Protein AF-A0A356BAE6-F1 (afdb_monomer)

Secondary structure (DSSP, 8-state):
-------------TTGGGGG-S--------------HHHHHHHHHHHHHHHHHHHTS------------------S-----GGGSPPHHHHHHHHHHHTT-GGGTTS------GGGGHHHH-SS----TTTTTTTHHHHHHHHHHHHHTT-HHHHHHHHHHHHHTT--HHHHHHHHHTT-

Structure (mmCIF, N/CA/C/O backbone):
data_AF-A0A356BAE6-F1
#
_entry.id   AF-A0A356BAE6-F1
#
loop_
_atom_site.group_PDB
_atom_site.id
_atom_site.type_symbol
_atom_site.label_atom_id
_atom_site.label_alt_id
_atom_site.label_comp_id
_atom_site.label_asym_id
_atom_site.label_entity_id
_atom_site.label_seq_id
_atom_site.pdbx_PDB_ins_code
_atom_site.Cartn_x
_atom_site.Cartn_y
_atom_site.Cartn_z
_atom_site.occupancy
_atom_site.B_iso_or_equiv
_atom_site.auth_seq_id
_atom_site.auth_comp_id
_atom_site.auth_asym_id
_atom_site.auth_atom_id
_atom_site.pdbx_PDB_model_num
ATOM 1 N N . ALA A 1 1 ? -22.818 45.120 5.167 1.00 42.88 1 ALA A N 1
ATOM 2 C CA . ALA A 1 1 ? -23.044 44.165 6.261 1.00 42.88 1 ALA A CA 1
ATOM 3 C C . ALA A 1 1 ? -24.431 43.571 6.091 1.00 42.88 1 ALA A C 1
ATOM 5 O O . ALA A 1 1 ? -25.385 44.341 6.133 1.00 42.88 1 ALA A O 1
ATOM 6 N N . PRO A 1 2 ? -24.540 42.264 5.831 1.00 41.44 2 PRO A N 1
ATOM 7 C CA . PRO A 1 2 ? -25.728 41.488 6.139 1.00 41.44 2 PRO A CA 1
ATOM 8 C C . PRO A 1 2 ? -25.475 40.590 7.363 1.00 41.44 2 PRO A C 1
ATOM 10 O O . PRO A 1 2 ? -24.366 40.099 7.571 1.00 41.44 2 PRO A O 1
ATOM 13 N N . GLU A 1 3 ? -26.505 40.452 8.191 1.00 45.53 3 GLU A N 1
ATOM 14 C CA . GLU A 1 3 ? -26.560 39.617 9.392 1.00 45.53 3 GLU A CA 1
ATOM 15 C C . GLU A 1 3 ? -26.547 38.128 9.014 1.00 45.53 3 GLU A C 1
ATOM 17 O O . GLU A 1 3 ? -27.322 37.704 8.158 1.00 45.53 3 GLU A O 1
ATOM 22 N N . LEU A 1 4 ? -25.683 37.335 9.658 1.00 44.41 4 LEU A N 1
ATOM 23 C CA . LEU A 1 4 ? -25.781 35.876 9.635 1.00 44.41 4 LEU A CA 1
ATOM 24 C C . LEU A 1 4 ? -26.649 35.435 10.811 1.00 44.41 4 LEU A C 1
ATOM 26 O O . LEU A 1 4 ? -26.280 35.569 11.978 1.00 44.41 4 LEU A O 1
ATOM 30 N N . LEU A 1 5 ? -27.833 34.967 10.443 1.00 39.09 5 LEU A N 1
ATOM 31 C CA . LEU A 1 5 ? -28.868 34.404 11.289 1.00 39.09 5 LEU A CA 1
ATOM 32 C C . LEU A 1 5 ? -28.375 33.048 11.820 1.00 39.09 5 LEU A C 1
ATOM 34 O O . LEU A 1 5 ? -28.126 32.133 11.038 1.00 39.09 5 LEU A O 1
ATOM 38 N N . LEU A 1 6 ? -28.213 32.942 13.143 1.00 46.25 6 LEU A N 1
ATOM 39 C CA . LEU A 1 6 ? -28.157 31.66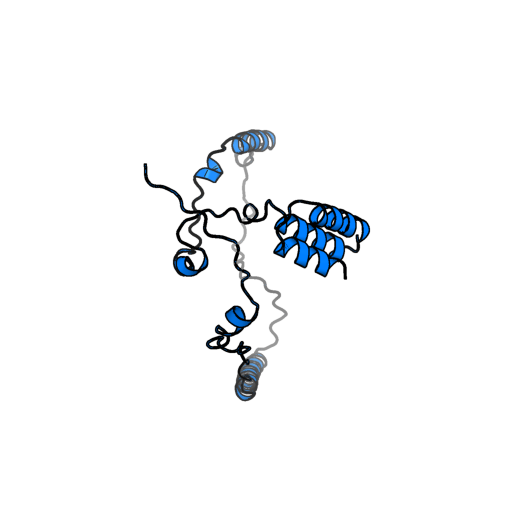1 13.849 1.00 46.25 6 LEU A CA 1
ATOM 40 C C . LEU A 1 6 ? -29.433 30.881 13.501 1.00 46.25 6 LEU A C 1
ATOM 42 O O . LEU A 1 6 ? -30.525 31.358 13.807 1.00 46.25 6 LEU A O 1
ATOM 46 N N . MET A 1 7 ? -29.300 29.706 12.889 1.00 44.16 7 MET A N 1
ATOM 47 C CA . MET A 1 7 ? -30.359 28.700 12.901 1.00 44.16 7 MET A CA 1
ATOM 48 C C . MET A 1 7 ? -29.878 27.529 13.746 1.00 44.16 7 MET A C 1
ATOM 50 O O . MET A 1 7 ? -28.776 27.011 13.560 1.00 44.16 7 MET A O 1
ATOM 54 N N . ASP A 1 8 ? -30.706 27.251 14.743 1.00 40.19 8 ASP A N 1
ATOM 55 C CA . ASP A 1 8 ? -30.534 26.295 15.815 1.00 40.19 8 ASP A CA 1
ATOM 56 C C . ASP A 1 8 ? -30.396 24.853 15.312 1.00 40.19 8 ASP A C 1
ATOM 58 O O . ASP A 1 8 ? -30.836 24.486 14.223 1.00 40.19 8 ASP A O 1
ATOM 62 N N . GLN A 1 9 ? -29.757 24.051 16.161 1.00 49.66 9 GLN A N 1
ATOM 63 C CA . GLN A 1 9 ? -29.730 22.599 16.092 1.00 49.66 9 GLN A CA 1
ATOM 64 C C . GLN A 1 9 ? -31.164 22.072 16.206 1.00 49.66 9 GLN A C 1
ATOM 66 O O . GLN A 1 9 ? -31.733 22.118 17.293 1.00 49.66 9 GLN A O 1
ATOM 71 N N . ASP A 1 10 ? -31.715 21.553 15.113 1.00 42.41 10 ASP A N 1
ATOM 72 C CA . ASP A 1 10 ? -32.830 20.611 15.171 1.00 42.41 10 ASP A CA 1
ATOM 73 C C . ASP A 1 10 ? -32.331 19.241 14.702 1.00 42.41 10 ASP A C 1
ATOM 75 O O . ASP A 1 10 ? -31.690 19.101 13.657 1.00 42.41 10 ASP A O 1
ATOM 79 N N . GLU A 1 11 ? -32.579 18.250 15.555 1.00 47.56 11 GLU A N 1
ATOM 80 C CA . GLU A 1 11 ? -32.270 16.836 15.384 1.00 47.56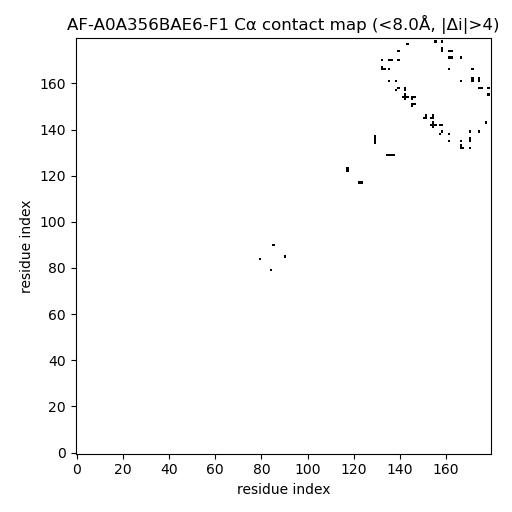 11 GLU A CA 1
ATOM 81 C C . GLU A 1 11 ? -32.789 16.312 14.039 1.00 47.56 11 GLU A C 1
ATOM 83 O O . GLU A 1 11 ? -33.993 16.298 13.774 1.00 47.56 11 GLU A O 1
ATOM 88 N N . LEU A 1 12 ? -31.879 15.803 13.208 1.00 42.91 12 LEU A N 1
ATOM 89 C CA . LEU A 1 12 ? -32.241 14.922 12.103 1.00 42.91 12 LEU A CA 1
ATOM 90 C C . LEU A 1 12 ? -32.730 13.602 12.711 1.00 42.91 12 LEU A C 1
ATOM 92 O O . LEU A 1 12 ? -31.937 12.752 13.109 1.00 42.91 12 LEU A O 1
ATOM 96 N N . THR A 1 13 ? -34.045 13.466 12.862 1.00 52.00 13 THR A N 1
ATOM 97 C CA . THR A 1 13 ? -34.666 12.225 13.343 1.00 52.00 13 THR A CA 1
ATOM 98 C C . THR A 1 13 ? -34.541 11.115 12.295 1.00 52.00 13 THR A C 1
ATOM 100 O O . THR A 1 13 ? -34.637 11.369 11.095 1.00 52.00 13 THR A O 1
ATOM 103 N N . GLU A 1 14 ? -34.345 9.874 12.752 1.00 50.44 14 GLU A N 1
ATOM 104 C CA . GLU A 1 14 ? -34.086 8.690 11.911 1.00 50.44 14 GLU A CA 1
ATOM 105 C C . GLU A 1 14 ? -35.191 8.373 10.884 1.00 50.44 14 GLU A C 1
ATOM 107 O O . GLU A 1 14 ? -34.984 7.560 9.988 1.00 50.44 14 GLU A O 1
ATOM 112 N N . GLU A 1 15 ? -36.351 9.029 10.958 1.00 50.75 15 GLU A N 1
ATOM 113 C CA . GLU A 1 15 ? -37.438 8.842 9.994 1.00 50.75 15 GLU A CA 1
ATOM 114 C C . GLU A 1 15 ? -37.204 9.559 8.652 1.00 50.75 15 GLU A C 1
ATOM 116 O O . GLU A 1 15 ? -37.773 9.135 7.645 1.00 50.75 15 GLU A O 1
ATOM 121 N N . ASP A 1 16 ? -36.335 10.578 8.585 1.00 45.12 16 ASP A N 1
ATOM 122 C CA . ASP A 1 16 ? -36.039 11.274 7.317 1.00 45.12 16 ASP A CA 1
ATOM 123 C C . ASP A 1 16 ? -35.039 10.488 6.438 1.00 45.12 16 ASP A C 1
ATOM 125 O O . ASP A 1 16 ? -35.040 10.601 5.211 1.00 45.12 16 ASP A O 1
ATOM 129 N N . LEU A 1 17 ? -34.254 9.587 7.049 1.00 47.84 17 LEU A N 1
ATOM 130 C CA . LEU A 1 17 ? -33.348 8.661 6.350 1.00 47.84 17 LEU A CA 1
ATOM 131 C C . LEU A 1 17 ? -34.077 7.487 5.673 1.00 47.84 17 LEU A C 1
ATOM 133 O O . LEU A 1 17 ? -33.510 6.835 4.797 1.00 47.84 17 LEU A O 1
ATOM 137 N N . LEU A 1 18 ? -35.340 7.224 6.028 1.00 46.41 18 LEU A N 1
ATOM 138 C CA . LEU A 1 18 ? -36.121 6.119 5.460 1.00 46.41 18 LEU A CA 1
ATOM 139 C C . LEU A 1 18 ? -36.852 6.463 4.152 1.00 46.41 18 LEU A C 1
ATOM 141 O O . LEU A 1 18 ? -37.448 5.574 3.542 1.00 46.41 18 LEU A O 1
ATOM 145 N N . SER A 1 19 ? -36.792 7.710 3.674 1.00 43.75 19 SER A N 1
ATOM 146 C CA . SER A 1 19 ? -37.457 8.106 2.421 1.00 43.75 19 SER A CA 1
ATOM 147 C C . SER A 1 19 ? -36.607 7.916 1.152 1.00 43.75 19 SER A C 1
ATOM 149 O O . SER A 1 19 ? -37.126 8.064 0.047 1.00 43.75 19 SER A O 1
ATOM 151 N N . VAL A 1 20 ? -35.339 7.502 1.288 1.00 43.12 20 VAL A N 1
ATOM 152 C CA . VAL A 1 20 ? -34.436 7.171 0.164 1.00 43.12 20 VAL A CA 1
ATOM 153 C C . VAL A 1 20 ? -34.390 5.663 -0.154 1.00 43.12 20 VAL A C 1
ATOM 155 O O . VAL A 1 20 ? -33.636 5.213 -1.009 1.00 43.12 20 VAL A O 1
ATOM 158 N N . ALA A 1 21 ? -35.247 4.849 0.469 1.00 45.16 21 ALA A N 1
ATOM 159 C CA . ALA A 1 21 ? -35.358 3.410 0.199 1.00 45.16 21 ALA A CA 1
ATOM 160 C C . ALA A 1 21 ? -36.205 3.104 -1.054 1.00 45.16 21 ALA A C 1
ATOM 162 O O . ALA A 1 21 ? -37.179 2.351 -0.999 1.00 45.16 21 ALA A O 1
ATOM 163 N N . GLY A 1 22 ? -35.868 3.726 -2.183 1.00 45.78 22 GLY A N 1
ATOM 164 C CA . GLY A 1 22 ? -36.694 3.655 -3.382 1.00 45.78 22 GLY A CA 1
ATOM 165 C C . GLY A 1 22 ? -35.977 3.868 -4.705 1.00 45.78 22 GLY A C 1
ATOM 166 O O . GLY A 1 22 ? -36.643 4.371 -5.595 1.00 45.78 22 GLY A O 1
ATOM 167 N N . ASP A 1 23 ? -34.687 3.529 -4.835 1.00 43.19 23 ASP A N 1
ATOM 168 C CA . ASP A 1 23 ? -34.073 3.170 -6.133 1.00 43.19 23 ASP A CA 1
ATOM 169 C C . ASP A 1 23 ? -32.644 2.601 -5.973 1.00 43.19 23 ASP A C 1
ATOM 171 O O . ASP A 1 23 ? -31.677 3.125 -6.521 1.00 43.19 23 ASP A O 1
ATOM 175 N N . THR A 1 24 ? -32.462 1.547 -5.172 1.00 41.19 24 THR A N 1
ATOM 176 C CA . THR A 1 24 ? -31.225 0.755 -5.249 1.00 41.19 24 THR A CA 1
ATOM 177 C C . THR A 1 24 ? -31.432 -0.341 -6.296 1.00 41.19 24 THR A C 1
ATOM 179 O O . THR A 1 24 ? -32.279 -1.217 -6.088 1.00 41.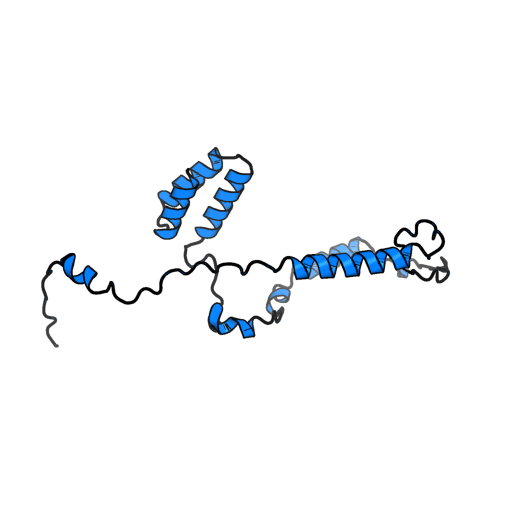19 24 THR A O 1
ATOM 182 N N . PRO A 1 25 ? -30.717 -0.327 -7.439 1.00 44.47 25 PRO A N 1
ATOM 183 C CA . PRO A 1 25 ? -30.730 -1.475 -8.323 1.00 44.47 25 PRO A CA 1
ATOM 184 C C . PRO A 1 25 ? -30.099 -2.626 -7.544 1.00 44.47 25 PRO A C 1
ATOM 186 O O . PRO A 1 25 ? -28.999 -2.503 -7.011 1.00 44.47 25 PRO A O 1
ATOM 189 N N . ALA A 1 26 ? -30.861 -3.708 -7.413 1.00 45.00 26 ALA A N 1
ATOM 190 C CA . ALA A 1 26 ? -30.419 -4.938 -6.788 1.00 45.00 26 ALA A CA 1
ATOM 191 C C . ALA A 1 26 ? -29.051 -5.338 -7.354 1.00 45.00 26 ALA A C 1
ATOM 193 O O . ALA A 1 26 ? -28.890 -5.413 -8.576 1.00 45.00 26 ALA A O 1
ATOM 194 N N . GLU A 1 27 ? -28.093 -5.596 -6.464 1.00 50.41 27 GLU A N 1
ATOM 195 C CA . GLU A 1 27 ? -26.852 -6.284 -6.799 1.00 50.41 27 GLU A CA 1
ATOM 196 C C . GLU A 1 27 ? -27.228 -7.612 -7.449 1.00 50.41 27 GLU A C 1
ATOM 198 O O . GLU A 1 27 ? -27.653 -8.570 -6.806 1.00 50.41 27 GLU A O 1
ATOM 203 N N . THR A 1 28 ? -27.181 -7.608 -8.773 1.00 48.22 28 THR A N 1
ATOM 204 C CA . THR A 1 28 ? -27.350 -8.798 -9.581 1.00 48.22 28 THR A CA 1
ATOM 205 C C . THR A 1 28 ? -25.931 -9.305 -9.747 1.00 48.22 28 THR A C 1
ATOM 207 O O . THR A 1 28 ? -25.161 -8.714 -10.505 1.00 48.22 28 THR A O 1
ATOM 210 N N . GLU A 1 29 ? -25.544 -10.325 -8.977 1.00 52.72 29 GLU A N 1
ATOM 211 C CA . GLU A 1 29 ? -24.329 -11.077 -9.286 1.00 52.72 29 GLU A CA 1
ATOM 212 C C . GLU A 1 29 ? -24.391 -11.445 -10.778 1.00 52.72 29 GLU A C 1
ATOM 214 O O . GLU A 1 29 ? -25.450 -11.891 -11.237 1.00 52.72 29 GLU A O 1
ATOM 219 N N . PRO A 1 30 ? -23.333 -11.220 -11.574 1.00 56.56 30 PRO A N 1
ATOM 220 C CA . PRO A 1 30 ? -23.323 -11.715 -12.937 1.00 56.56 30 PRO A CA 1
ATOM 221 C C . PRO A 1 30 ? -23.354 -13.246 -12.865 1.00 56.56 30 PRO A C 1
ATOM 223 O O . PRO A 1 30 ? -22.330 -13.885 -12.624 1.00 56.56 30 PRO A O 1
ATOM 226 N N . GLU A 1 31 ? -24.540 -13.838 -13.033 1.00 58.28 31 GLU A N 1
ATOM 227 C CA . GLU A 1 31 ? -24.676 -15.266 -13.290 1.00 58.28 31 GLU A CA 1
ATOM 228 C C . GLU A 1 31 ? -23.858 -15.560 -14.549 1.00 58.28 31 GLU A C 1
ATOM 230 O O . GLU A 1 31 ? -24.171 -15.093 -15.645 1.00 58.28 31 GLU A O 1
ATOM 235 N N . LEU A 1 32 ? -22.750 -16.280 -14.378 1.00 63.47 32 LEU A N 1
ATOM 236 C CA . LEU A 1 32 ? -21.985 -16.793 -15.501 1.00 63.47 32 LEU A CA 1
ATOM 237 C C . LEU A 1 32 ? -22.894 -17.762 -16.254 1.00 63.47 32 LEU A C 1
ATOM 239 O O . LEU A 1 32 ? -23.313 -18.777 -15.692 1.00 63.47 32 LEU A O 1
ATOM 243 N N . ASP A 1 33 ? -23.194 -17.445 -17.514 1.00 72.50 33 ASP A N 1
ATOM 244 C CA . ASP A 1 33 ? -23.937 -18.350 -18.381 1.00 72.50 33 ASP A CA 1
ATOM 245 C C . ASP A 1 33 ? -23.244 -19.724 -18.367 1.00 72.50 33 ASP A C 1
ATOM 247 O O . ASP A 1 33 ? -22.034 -19.800 -18.622 1.00 72.50 33 ASP A O 1
ATOM 251 N N . PRO A 1 34 ? -23.963 -20.823 -18.066 1.00 66.19 34 PRO A N 1
ATOM 252 C CA . PRO A 1 34 ? -23.376 -22.148 -18.144 1.00 66.19 34 PRO A CA 1
ATOM 253 C C . PRO A 1 34 ? -22.918 -22.373 -19.585 1.00 66.19 34 PRO A C 1
ATOM 255 O O . PRO A 1 34 ? -23.732 -22.392 -20.512 1.00 66.19 34 PRO A O 1
ATOM 258 N N . ILE A 1 35 ? 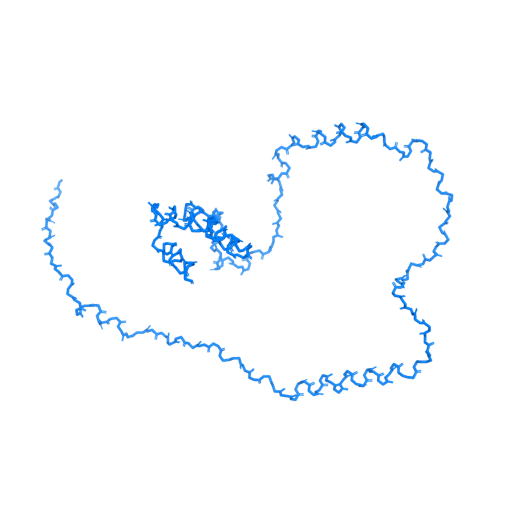-21.603 -22.518 -19.774 1.00 67.12 35 ILE A N 1
ATOM 259 C CA . ILE A 1 35 ? -21.020 -22.852 -21.073 1.00 67.12 35 ILE A CA 1
ATOM 260 C C . ILE A 1 35 ? -21.704 -24.144 -21.534 1.00 67.12 35 ILE A C 1
ATOM 262 O O . ILE A 1 35 ? -21.674 -25.132 -20.798 1.00 67.12 35 ILE A O 1
ATOM 266 N N . PRO A 1 36 ? -22.366 -24.164 -22.703 1.00 69.50 36 PRO A N 1
ATOM 267 C CA . PRO A 1 36 ? -23.069 -25.357 -23.137 1.00 69.50 36 PRO A CA 1
ATOM 268 C C . PRO A 1 36 ? -22.041 -26.466 -23.378 1.00 69.50 36 PRO A C 1
ATOM 270 O O . PRO A 1 36 ? -21.119 -26.277 -24.174 1.00 69.50 36 PRO A O 1
ATOM 273 N N . ASP A 1 37 ? -22.224 -27.625 -22.734 1.00 63.59 37 ASP A N 1
ATOM 274 C CA . ASP A 1 37 ? -21.337 -28.804 -22.818 1.00 63.59 37 ASP A CA 1
ATOM 275 C C . ASP A 1 37 ? -20.968 -29.176 -24.273 1.00 63.59 37 ASP A C 1
ATOM 277 O O . ASP A 1 37 ? -19.888 -29.685 -24.564 1.00 63.59 37 ASP A O 1
ATOM 281 N N . THR A 1 38 ? -21.828 -28.811 -25.228 1.00 63.72 38 THR A N 1
ATOM 282 C CA . THR A 1 38 ? -21.629 -28.985 -26.672 1.00 63.72 38 THR A CA 1
ATOM 283 C C . THR A 1 38 ? -20.418 -28.246 -27.249 1.00 63.72 38 THR A C 1
ATOM 285 O O . THR A 1 38 ? -19.878 -28.675 -28.266 1.00 63.72 38 THR A O 1
ATOM 288 N N . GLN A 1 39 ? -20.007 -27.117 -26.659 1.00 72.81 39 GLN A N 1
ATOM 289 C CA . GLN A 1 39 ? -1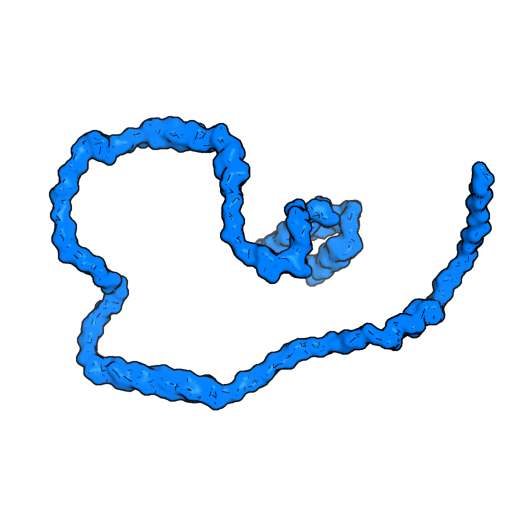8.820 -26.382 -27.112 1.00 72.81 39 GLN A CA 1
ATOM 290 C C . GLN A 1 39 ? -17.542 -27.117 -26.710 1.00 72.81 39 GLN A C 1
ATOM 292 O O . GLN A 1 39 ? -16.601 -27.165 -27.495 1.00 72.81 39 GLN A O 1
ATOM 297 N N . PHE A 1 40 ? -17.530 -27.748 -25.535 1.00 79.62 40 PHE A N 1
ATOM 298 C CA . PHE A 1 40 ? -16.390 -28.533 -25.075 1.00 79.62 40 PHE A CA 1
ATOM 299 C C . PHE A 1 40 ? -16.239 -29.831 -25.876 1.00 79.62 40 PHE A C 1
ATOM 301 O O . PHE A 1 40 ? -15.149 -30.122 -26.361 1.00 79.62 40 PHE A O 1
ATOM 308 N N . ASP A 1 41 ? -17.337 -30.552 -26.119 1.00 81.50 41 ASP A N 1
ATOM 309 C CA . ASP A 1 41 ? -17.318 -31.777 -26.930 1.00 81.50 41 ASP A CA 1
ATOM 310 C C . ASP A 1 41 ? -16.902 -31.511 -28.384 1.00 81.50 41 ASP A C 1
ATOM 312 O O . ASP A 1 41 ? -16.183 -32.313 -28.985 1.00 81.50 41 ASP A O 1
ATOM 316 N N . SER A 1 42 ? -17.306 -30.371 -28.956 1.00 84.12 42 SER A N 1
ATOM 317 C CA . SER A 1 42 ? -16.872 -29.965 -30.297 1.00 84.12 42 SER A CA 1
ATOM 318 C C . SER A 1 42 ? -15.369 -29.686 -30.343 1.00 84.12 42 SER A C 1
ATOM 320 O O . SER A 1 42 ? -14.706 -30.138 -31.273 1.00 84.12 42 SER A O 1
ATOM 322 N N . LEU A 1 43 ? -14.829 -28.986 -29.337 1.00 84.69 43 LEU A N 1
ATOM 323 C CA . LEU A 1 43 ? -13.391 -28.728 -29.228 1.00 84.69 43 LEU A CA 1
ATOM 324 C C . LEU A 1 43 ? -12.605 -30.025 -29.007 1.00 84.69 43 LEU A C 1
ATOM 326 O O . LEU A 1 43 ? -11.542 -30.200 -29.592 1.00 84.69 43 LEU A O 1
ATOM 330 N N . MET A 1 44 ? -13.143 -30.956 -28.216 1.00 83.94 44 MET A N 1
ATOM 331 C CA . MET A 1 44 ? -12.517 -32.255 -27.978 1.00 83.94 44 MET A CA 1
ATOM 332 C C . MET A 1 44 ? -12.522 -33.126 -29.238 1.00 83.94 44 MET A C 1
ATOM 334 O O . MET A 1 44 ? -11.512 -33.740 -29.559 1.00 83.94 44 MET A O 1
ATOM 338 N N . THR A 1 45 ? -13.620 -33.120 -29.998 1.00 87.00 45 THR A N 1
ATOM 339 C CA . THR A 1 45 ? -13.722 -33.837 -31.280 1.00 87.00 45 THR A CA 1
ATOM 340 C C . THR A 1 45 ? -12.761 -33.258 -32.325 1.00 87.00 45 THR A C 1
ATOM 342 O O . THR A 1 45 ? -12.144 -34.004 -33.083 1.00 87.00 45 THR A O 1
ATOM 345 N N . GLU A 1 46 ? -12.602 -31.932 -32.371 1.00 85.50 46 GLU A N 1
ATOM 346 C CA . GLU A 1 46 ? -11.643 -31.263 -33.259 1.00 85.50 46 GLU A CA 1
ATOM 347 C C . GLU A 1 46 ? -10.188 -31.562 -32.863 1.00 85.50 46 GLU A C 1
ATOM 349 O O . GLU A 1 46 ? -9.348 -31.819 -33.728 1.00 85.50 46 GLU A O 1
ATOM 354 N N . LEU A 1 47 ? -9.902 -31.620 -31.559 1.00 85.56 47 LEU A N 1
ATOM 355 C CA . LEU A 1 47 ? -8.593 -31.994 -31.025 1.00 85.56 47 LEU A CA 1
ATOM 356 C C . LEU A 1 47 ? -8.254 -33.470 -31.300 1.00 85.56 47 LEU A C 1
ATOM 358 O O . LEU A 1 47 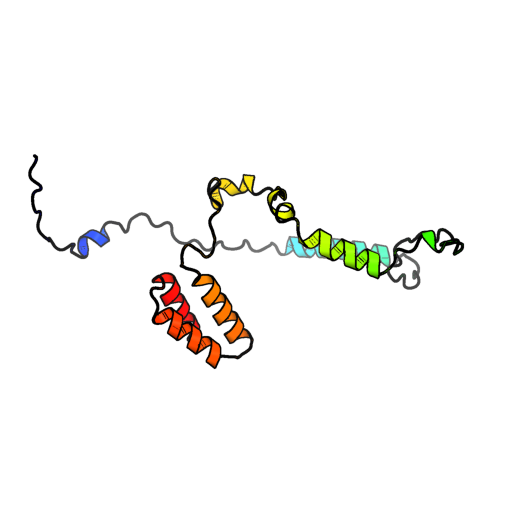? -7.126 -33.782 -31.673 1.00 85.56 47 LEU A O 1
ATOM 362 N N . GLU A 1 48 ? -9.228 -34.372 -31.169 1.00 83.25 48 GLU A N 1
ATOM 363 C CA . GLU A 1 48 ? -9.074 -35.803 -31.456 1.00 83.25 48 GLU A CA 1
ATOM 364 C C . GLU A 1 48 ? -8.864 -36.048 -32.961 1.00 83.25 48 GLU A C 1
ATOM 366 O O . GLU A 1 48 ? -7.975 -36.803 -33.349 1.00 83.25 48 GLU A O 1
ATOM 371 N N . ALA A 1 49 ? -9.568 -35.307 -33.825 1.00 82.00 49 ALA A N 1
ATOM 372 C CA . ALA A 1 49 ? -9.320 -35.325 -35.265 1.00 82.00 49 ALA A CA 1
ATOM 373 C C . ALA A 1 49 ? -7.915 -34.804 -35.628 1.00 82.00 49 ALA A C 1
ATOM 375 O O . ALA A 1 49 ? -7.292 -35.313 -36.559 1.00 82.00 49 ALA A O 1
ATOM 376 N N . MET A 1 50 ? -7.384 -33.807 -34.911 1.00 78.06 50 MET A N 1
ATOM 377 C CA . MET A 1 50 ? -6.006 -33.338 -35.105 1.00 78.06 50 MET A CA 1
ATOM 378 C C . MET A 1 50 ? -4.972 -34.367 -34.623 1.00 78.06 50 MET A C 1
ATOM 380 O O . MET A 1 50 ? -3.930 -34.515 -35.260 1.00 78.06 50 MET A O 1
ATOM 384 N N . ALA A 1 51 ? -5.267 -35.097 -33.543 1.00 78.25 51 ALA A N 1
ATOM 385 C CA . ALA A 1 51 ? -4.416 -36.167 -33.028 1.00 78.25 51 ALA A CA 1
ATOM 386 C C . ALA A 1 51 ? -4.329 -37.363 -33.995 1.00 78.25 51 ALA A C 1
ATOM 388 O O . ALA A 1 51 ? -3.233 -37.868 -34.224 1.00 78.25 51 ALA A O 1
ATOM 389 N N . ASP A 1 52 ? -5.436 -37.749 -34.638 1.00 69.88 52 ASP A N 1
ATOM 390 C CA . ASP A 1 52 ? -5.452 -38.806 -35.666 1.00 69.88 52 ASP A CA 1
ATOM 391 C C . ASP A 1 52 ? -4.597 -38.442 -36.898 1.00 69.88 52 ASP A C 1
ATOM 393 O O . ASP A 1 52 ? -3.955 -39.304 -37.494 1.00 69.88 52 ASP A O 1
ATOM 397 N N . ASN A 1 53 ? -4.511 -37.153 -37.258 1.00 64.31 53 ASN A N 1
ATOM 398 C CA . ASN A 1 53 ? -3.615 -36.683 -38.328 1.00 64.31 53 ASN A CA 1
ATOM 399 C C . ASN A 1 53 ? -2.122 -36.735 -37.944 1.00 64.31 53 ASN A C 1
ATOM 401 O O . ASN A 1 53 ? -1.266 -36.526 -38.806 1.00 64.31 53 ASN A O 1
ATOM 405 N N . LEU A 1 54 ? -1.799 -36.981 -36.670 1.00 60.16 54 LEU A N 1
ATOM 406 C CA . LEU A 1 54 ? -0.431 -37.115 -36.172 1.00 60.16 54 LEU A CA 1
ATOM 407 C C . LEU A 1 54 ? 0.047 -38.579 -36.166 1.00 60.16 54 LEU A C 1
ATOM 409 O O . LEU A 1 54 ? 1.251 -38.806 -36.205 1.00 60.16 54 LEU A O 1
ATOM 413 N N . ASP A 1 55 ? -0.871 -39.553 -36.167 1.00 57.56 55 ASP A N 1
ATOM 414 C CA . ASP A 1 55 ? -0.559 -40.994 -36.097 1.00 57.56 55 ASP A CA 1
ATOM 415 C C . ASP A 1 55 ? -0.226 -41.612 -37.479 1.00 57.56 55 ASP A C 1
ATOM 417 O O . ASP A 1 55 ? 0.393 -42.672 -37.560 1.00 57.56 55 ASP A O 1
ATOM 421 N N . ASP A 1 56 ? -0.564 -40.918 -38.578 1.00 56.38 56 ASP A N 1
ATOM 422 C CA . ASP A 1 56 ? -0.102 -41.222 -39.951 1.00 56.38 56 ASP A CA 1
ATOM 423 C C . ASP A 1 56 ? 1.265 -40.574 -40.279 1.00 56.38 56 ASP A C 1
ATOM 425 O O . ASP A 1 56 ? 1.810 -40.746 -41.377 1.00 56.38 56 ASP A O 1
ATOM 429 N N . ALA A 1 57 ? 1.853 -39.831 -39.334 1.00 54.12 57 ALA A N 1
ATOM 430 C CA . ALA A 1 57 ? 3.251 -39.440 -39.407 1.00 54.12 57 ALA A CA 1
ATOM 431 C C . ALA A 1 57 ? 4.106 -40.569 -38.810 1.00 54.12 57 ALA A C 1
ATOM 433 O O . ALA A 1 57 ? 4.064 -40.835 -37.611 1.00 54.12 57 ALA A O 1
ATOM 434 N N . GLU A 1 58 ? 4.902 -41.227 -39.663 1.00 54.34 58 GLU A N 1
ATOM 435 C CA . GLU A 1 58 ? 6.050 -42.062 -39.267 1.00 54.34 58 GLU A CA 1
ATOM 436 C C . GLU A 1 58 ? 6.759 -41.461 -38.040 1.00 54.34 58 GLU A C 1
ATOM 438 O O . GLU A 1 58 ? 6.850 -40.231 -37.971 1.00 54.34 58 GLU A O 1
ATOM 443 N N . PRO A 1 59 ? 7.297 -42.269 -37.101 1.00 43.81 59 PRO A N 1
ATOM 444 C CA . PRO A 1 59 ? 7.840 -41.759 -35.852 1.00 43.81 59 PRO A CA 1
ATOM 445 C C . PRO A 1 59 ? 9.010 -40.830 -36.168 1.00 43.81 59 PRO A C 1
ATOM 447 O O . PRO A 1 59 ? 10.141 -41.267 -36.388 1.00 43.81 59 PRO A O 1
ATOM 450 N N . ALA A 1 60 ? 8.722 -39.533 -36.215 1.00 48.50 60 ALA A N 1
ATOM 451 C CA . ALA A 1 60 ? 9.721 -38.499 -36.233 1.00 48.50 60 ALA A CA 1
ATOM 452 C C . ALA A 1 60 ? 10.454 -38.650 -34.907 1.00 48.50 60 ALA A C 1
ATOM 454 O O . ALA A 1 60 ? 9.881 -38.445 -33.834 1.00 48.50 60 ALA A O 1
ATOM 455 N N . GLU A 1 61 ? 11.702 -39.110 -34.990 1.00 43.38 61 GLU A N 1
ATOM 456 C CA . GLU A 1 61 ? 12.615 -39.115 -33.863 1.00 43.38 61 GLU A CA 1
ATOM 457 C C . GLU A 1 61 ? 12.488 -37.786 -33.137 1.00 43.38 61 GLU A C 1
ATOM 459 O O . GLU A 1 61 ? 12.633 -36.739 -33.760 1.00 43.38 61 GLU A O 1
ATOM 464 N N . ASN A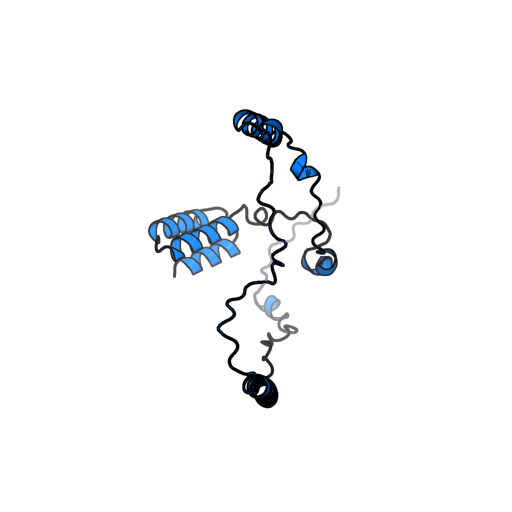 1 62 ? 12.163 -37.883 -31.848 1.00 45.50 62 ASN A N 1
ATOM 465 C CA . ASN A 1 62 ? 12.098 -36.836 -30.841 1.00 45.50 62 ASN A CA 1
ATOM 466 C C . ASN A 1 62 ? 12.828 -35.547 -31.255 1.00 45.50 62 ASN A C 1
ATOM 468 O O . ASN A 1 62 ? 13.977 -35.307 -30.873 1.00 45.50 62 ASN A O 1
ATOM 472 N N . GLN A 1 63 ? 12.139 -34.707 -32.030 1.00 42.75 63 GLN A N 1
ATOM 473 C CA . GLN A 1 63 ? 12.542 -33.335 -32.252 1.00 42.75 63 GLN A CA 1
ATOM 474 C C . GLN A 1 63 ? 12.114 -32.587 -30.999 1.00 42.75 63 GLN A C 1
ATOM 476 O O . GLN A 1 63 ? 11.096 -31.900 -30.953 1.00 42.75 63 GLN A O 1
ATOM 481 N N . SER A 1 64 ? 12.945 -32.736 -29.960 1.00 43.78 64 SER A N 1
ATOM 482 C CA . SER A 1 64 ? 13.346 -31.609 -29.120 1.00 43.78 64 SER A CA 1
ATOM 483 C C . SER A 1 64 ? 13.263 -30.366 -29.990 1.00 43.78 64 SER A C 1
ATOM 485 O O . SER A 1 64 ? 13.800 -30.399 -31.095 1.00 43.78 64 SER A O 1
ATOM 487 N N . SER A 1 65 ? 12.551 -29.342 -29.534 1.00 41.31 65 SER A N 1
ATOM 488 C CA . SER A 1 65 ? 12.407 -28.054 -30.201 1.00 41.31 65 SER A CA 1
ATOM 489 C C . SER A 1 65 ? 13.778 -27.426 -30.466 1.00 41.31 65 SER A C 1
ATOM 491 O O . SER A 1 65 ? 14.220 -26.525 -29.758 1.00 41.31 65 SER A O 1
ATOM 493 N N . ASP A 1 66 ? 14.456 -27.935 -31.481 1.00 39.44 66 ASP A N 1
ATOM 494 C CA . ASP A 1 66 ? 15.478 -27.266 -32.231 1.00 39.44 66 ASP A CA 1
ATOM 495 C C . ASP A 1 66 ? 14.651 -26.386 -33.150 1.00 39.44 66 ASP A C 1
ATOM 497 O O . ASP A 1 66 ? 14.128 -26.801 -34.189 1.00 39.44 66 ASP A O 1
ATOM 501 N N . ALA A 1 67 ? 14.422 -25.158 -32.678 1.00 42.34 67 ALA A N 1
ATOM 502 C CA . ALA A 1 67 ? 14.184 -24.061 -33.588 1.00 42.34 67 ALA A CA 1
ATOM 503 C C . ALA A 1 67 ? 15.109 -24.280 -34.782 1.00 42.34 67 ALA A C 1
ATOM 505 O O . ALA A 1 67 ? 16.259 -24.665 -34.591 1.00 42.34 67 ALA A O 1
ATOM 506 N N . VAL A 1 68 ? 14.601 -24.070 -35.992 1.00 42.41 68 VAL A N 1
ATOM 507 C CA . VAL A 1 68 ? 15.400 -24.094 -37.213 1.00 42.41 68 VAL A CA 1
ATOM 508 C C . VAL A 1 68 ? 16.415 -22.950 -37.116 1.00 42.41 68 VAL A C 1
ATOM 510 O O . VAL A 1 68 ? 16.281 -21.907 -37.748 1.00 42.41 68 VAL A O 1
ATOM 513 N N . ILE A 1 69 ? 17.437 -23.129 -36.283 1.00 48.28 69 ILE A N 1
ATOM 514 C CA . ILE A 1 69 ? 18.744 -22.566 -36.463 1.00 48.28 69 ILE A CA 1
ATOM 515 C C . ILE A 1 69 ? 19.171 -23.294 -37.715 1.00 48.28 69 ILE A C 1
ATOM 517 O O . ILE A 1 69 ? 19.591 -24.448 -37.704 1.00 48.28 69 ILE A O 1
ATOM 521 N N . SER A 1 70 ? 18.965 -22.633 -38.849 1.00 45.09 70 SER A N 1
ATOM 522 C CA . SER A 1 70 ? 19.849 -22.859 -39.965 1.00 45.09 70 SER A CA 1
ATOM 523 C C . SER A 1 70 ? 21.249 -22.891 -39.363 1.00 45.09 70 SER A C 1
ATOM 525 O O . SER A 1 70 ? 21.757 -21.843 -38.959 1.00 45.09 70 SER A O 1
ATOM 527 N N . ASN A 1 71 ? 21.847 -24.080 -39.281 1.00 47.38 71 ASN A N 1
ATOM 528 C CA . ASN A 1 71 ? 23.286 -24.250 -39.303 1.00 47.38 71 ASN A CA 1
ATOM 529 C C . ASN A 1 71 ? 23.735 -23.661 -40.652 1.00 47.38 71 ASN A C 1
ATOM 531 O O . ASN A 1 71 ? 24.103 -24.369 -41.586 1.00 47.38 71 ASN A O 1
ATOM 535 N N . ALA A 1 72 ? 23.652 -22.332 -40.779 1.00 47.31 72 ALA A N 1
ATOM 536 C CA . ALA A 1 72 ? 24.720 -21.593 -41.395 1.00 47.31 72 ALA A CA 1
ATOM 537 C C . ALA A 1 72 ? 25.941 -22.145 -40.685 1.00 47.31 72 ALA A C 1
ATOM 539 O O . ALA A 1 72 ? 25.995 -22.097 -39.455 1.00 47.31 72 ALA A O 1
ATOM 540 N N . GLU A 1 73 ? 26.806 -22.811 -41.439 1.00 43.75 73 GLU A N 1
ATOM 541 C CA . GLU A 1 73 ? 28.132 -23.155 -40.970 1.00 43.75 73 GLU A CA 1
ATOM 542 C C . GLU A 1 73 ? 28.642 -21.898 -40.269 1.00 43.75 73 GLU A C 1
ATOM 544 O O . GLU A 1 73 ? 28.850 -20.868 -40.914 1.00 43.75 73 GLU A O 1
ATOM 549 N N . HIS A 1 74 ? 28.650 -21.924 -38.933 1.00 50.38 74 HIS A N 1
ATOM 550 C CA . HIS A 1 74 ? 29.234 -20.853 -38.164 1.00 50.38 74 HIS A CA 1
ATOM 551 C C . HIS A 1 74 ? 30.701 -21.042 -38.472 1.00 50.38 74 HIS A C 1
ATOM 553 O O . HIS A 1 74 ? 31.342 -21.973 -37.989 1.00 50.38 74 HIS A O 1
ATOM 559 N N . ASP A 1 75 ? 31.162 -20.276 -39.450 1.00 52.12 75 ASP A N 1
ATOM 560 C CA . ASP A 1 75 ? 32.565 -20.081 -39.687 1.00 52.12 75 ASP A CA 1
ATOM 561 C C . ASP A 1 75 ? 33.104 -19.552 -38.357 1.00 52.12 75 ASP A C 1
ATOM 563 O O . ASP A 1 75 ? 33.011 -18.364 -38.066 1.00 52.12 75 ASP A O 1
ATOM 567 N N . ASP A 1 76 ? 33.613 -20.456 -37.514 1.00 52.28 76 ASP A N 1
ATOM 568 C CA . ASP A 1 76 ? 34.309 -20.147 -36.258 1.00 52.28 76 ASP A CA 1
ATOM 569 C C . ASP A 1 76 ? 35.584 -19.312 -36.522 1.00 52.28 76 ASP A C 1
ATOM 571 O O . ASP A 1 76 ? 36.383 -19.064 -35.623 1.00 52.28 76 ASP A O 1
ATOM 575 N N . SER A 1 77 ? 35.791 -18.843 -37.755 1.00 60.22 77 SER A N 1
ATOM 576 C CA . SER A 1 77 ? 36.676 -17.747 -38.117 1.00 60.22 77 SER A CA 1
ATOM 577 C C . SER A 1 77 ? 36.049 -16.375 -37.817 1.00 60.22 77 SER A C 1
ATOM 579 O O . SER A 1 77 ? 36.103 -15.460 -38.644 1.00 60.22 77 SER A O 1
ATOM 581 N N . PHE A 1 78 ? 35.512 -16.176 -36.613 1.00 62.16 78 PHE A N 1
ATOM 582 C CA . PHE A 1 78 ? 35.476 -14.820 -36.072 1.00 62.16 78 PHE A CA 1
ATOM 583 C C . PHE A 1 78 ? 36.890 -14.497 -35.594 1.00 62.16 78 PHE A C 1
ATOM 585 O O . PHE A 1 78 ? 37.278 -14.823 -34.472 1.00 62.16 78 PHE A O 1
ATOM 592 N N . ASP A 1 79 ? 37.684 -13.913 -36.491 1.00 75.12 79 ASP A N 1
ATOM 593 C CA . ASP A 1 79 ? 38.967 -13.295 -36.156 1.00 75.12 79 ASP A CA 1
ATOM 594 C C . ASP A 1 79 ? 38.676 -12.025 -35.351 1.00 75.12 79 ASP A C 1
ATOM 596 O O . ASP A 1 79 ? 38.686 -10.919 -35.885 1.00 75.12 79 ASP A O 1
ATOM 600 N N . PHE A 1 80 ? 38.295 -12.210 -34.084 1.00 75.50 80 PHE A N 1
ATOM 601 C CA . PHE A 1 80 ? 38.154 -11.109 -33.146 1.00 75.50 80 PHE A CA 1
ATOM 602 C C . PHE A 1 80 ? 39.553 -10.586 -32.852 1.00 75.50 80 PHE A C 1
ATOM 604 O O . PHE A 1 80 ? 40.346 -11.235 -32.162 1.00 75.50 80 PHE A O 1
ATOM 611 N N . GLY A 1 81 ? 39.861 -9.419 -33.404 1.00 80.44 81 GLY A N 1
ATOM 612 C CA . GLY A 1 81 ? 41.077 -8.707 -33.062 1.00 80.44 81 GLY A CA 1
ATOM 613 C C . GLY A 1 81 ? 40.989 -8.180 -31.634 1.00 80.44 81 GLY A C 1
ATOM 614 O O . GLY A 1 81 ? 39.904 -7.987 -31.087 1.00 80.44 81 GLY A O 1
ATOM 615 N N . ASP A 1 82 ? 42.134 -7.858 -31.034 1.00 76.56 82 ASP A N 1
ATOM 616 C CA . ASP A 1 82 ? 42.174 -7.186 -29.725 1.00 76.56 82 ASP A CA 1
ATOM 617 C C . ASP A 1 82 ? 41.381 -5.855 -29.723 1.00 76.56 82 ASP A C 1
ATOM 619 O O . ASP A 1 82 ? 40.972 -5.373 -28.671 1.00 76.56 82 ASP A O 1
ATOM 623 N N . GLU A 1 83 ? 41.127 -5.275 -30.902 1.00 81.44 83 GLU A N 1
ATOM 624 C CA . GLU A 1 83 ? 40.330 -4.059 -31.114 1.00 81.44 83 GLU A CA 1
ATOM 625 C C . GLU A 1 83 ? 38.807 -4.283 -31.016 1.00 81.44 83 GLU A C 1
ATOM 627 O O . GLU A 1 83 ? 38.065 -3.316 -30.840 1.00 81.44 83 GLU A O 1
ATOM 632 N N . ASP A 1 84 ? 38.336 -5.534 -31.090 1.00 84.88 84 ASP A N 1
ATOM 633 C CA . ASP A 1 84 ? 36.913 -5.889 -30.984 1.00 84.88 84 ASP A CA 1
ATOM 634 C C . ASP A 1 84 ? 36.448 -6.040 -29.525 1.00 84.88 84 ASP A C 1
ATOM 636 O O . ASP A 1 84 ? 35.248 -6.125 -29.244 1.00 84.88 84 ASP A O 1
ATOM 640 N N . PHE A 1 85 ? 37.388 -6.044 -28.575 1.00 89.31 85 PHE A N 1
ATOM 641 C CA . PHE A 1 85 ? 37.108 -6.133 -27.148 1.00 89.31 85 PHE A CA 1
ATOM 642 C C . PHE A 1 85 ? 37.206 -4.759 -26.485 1.00 89.31 85 PHE A C 1
ATOM 644 O O . PHE A 1 85 ? 38.178 -4.023 -26.637 1.00 89.31 85 PHE A O 1
ATOM 651 N N . VAL A 1 86 ? 36.201 -4.422 -25.678 1.00 90.19 86 VAL A N 1
ATOM 652 C CA . VAL A 1 86 ? 36.235 -3.225 -24.833 1.00 90.19 86 VAL A CA 1
ATOM 653 C C . VAL A 1 86 ? 36.751 -3.616 -23.451 1.00 90.19 86 VAL A C 1
ATOM 655 O O . VAL A 1 86 ? 36.228 -4.540 -22.828 1.00 90.19 86 VAL A O 1
ATOM 658 N N . GLU A 1 87 ? 37.762 -2.902 -22.953 1.00 92.06 87 GLU A N 1
ATOM 659 C CA . GLU A 1 87 ? 38.294 -3.124 -21.606 1.00 92.06 87 GLU A CA 1
ATOM 660 C C . GLU A 1 87 ? 37.205 -2.939 -20.541 1.00 92.06 87 GLU A C 1
ATOM 662 O O . GLU A 1 87 ? 36.421 -1.986 -20.581 1.00 92.06 87 GLU A O 1
ATOM 667 N N . ILE A 1 88 ? 37.198 -3.825 -19.542 1.00 90.88 88 ILE A N 1
ATOM 668 C CA . ILE A 1 88 ? 36.236 -3.793 -18.430 1.00 90.88 88 ILE A CA 1
ATOM 669 C C . ILE A 1 88 ? 36.277 -2.435 -17.714 1.00 90.88 88 ILE A C 1
ATOM 671 O O . ILE A 1 88 ? 35.229 -1.890 -17.375 1.00 90.88 88 ILE A O 1
ATOM 675 N N . ASP A 1 89 ? 37.463 -1.842 -17.564 1.00 89.88 89 ASP A N 1
ATOM 676 C CA . ASP A 1 89 ? 37.635 -0.523 -16.948 1.00 89.88 89 ASP A CA 1
ATOM 677 C C . ASP A 1 89 ? 36.969 0.596 -17.770 1.00 89.88 89 ASP A C 1
ATOM 679 O O . ASP A 1 89 ? 36.405 1.536 -17.208 1.00 89.88 89 ASP A O 1
ATOM 683 N N . SER A 1 90 ? 36.963 0.479 -19.104 1.00 89.19 90 SER A N 1
ATOM 684 C CA . SER A 1 90 ? 36.255 1.404 -19.999 1.00 89.19 90 SER A CA 1
ATOM 685 C C . SER A 1 90 ? 34.738 1.243 -19.879 1.00 89.19 90 SER A C 1
ATOM 687 O O . SER A 1 90 ? 34.009 2.235 -19.811 1.00 89.19 90 SER A O 1
ATOM 689 N N . LEU A 1 91 ? 34.252 0.000 -19.788 1.00 90.06 91 LEU A N 1
ATOM 690 C CA . LEU A 1 91 ? 32.833 -0.283 -19.561 1.00 90.06 91 LEU A CA 1
ATOM 691 C C . LEU A 1 91 ? 32.365 0.274 -18.211 1.00 90.06 91 LEU A C 1
ATOM 693 O O . LEU A 1 91 ? 31.344 0.958 -18.160 1.00 90.06 91 LEU A O 1
ATOM 697 N N . LEU A 1 92 ? 33.139 0.062 -17.144 1.00 87.50 92 LEU A N 1
ATOM 698 C CA . LEU A 1 92 ? 32.817 0.545 -15.801 1.00 87.50 92 LEU A CA 1
ATOM 699 C C . LEU A 1 92 ? 32.822 2.082 -15.731 1.00 87.50 92 LEU A C 1
ATOM 701 O O . LEU A 1 92 ? 31.881 2.679 -15.213 1.00 87.50 92 LEU A O 1
ATOM 705 N N . ALA A 1 93 ? 33.820 2.731 -16.340 1.00 86.38 93 ALA A N 1
ATOM 706 C CA . ALA A 1 93 ? 33.898 4.191 -16.406 1.00 86.38 93 ALA A CA 1
ATOM 707 C C . ALA A 1 93 ? 32.768 4.824 -17.242 1.00 86.38 93 ALA A C 1
ATOM 709 O O . ALA A 1 93 ? 32.393 5.973 -17.007 1.00 86.38 93 ALA A O 1
ATOM 710 N N . ASN A 1 94 ? 32.232 4.112 -18.240 1.00 81.81 94 ASN A N 1
ATOM 711 C CA . ASN A 1 94 ? 31.081 4.568 -19.023 1.00 81.81 94 ASN A CA 1
ATOM 712 C C . ASN A 1 94 ? 29.748 4.320 -18.304 1.00 81.81 94 ASN A C 1
ATOM 714 O O . ASN A 1 94 ? 28.860 5.169 -18.392 1.00 81.81 94 ASN A O 1
ATOM 718 N N . ALA A 1 95 ? 29.617 3.214 -17.566 1.00 81.00 95 ALA A N 1
ATOM 719 C CA . ALA A 1 95 ? 28.435 2.913 -16.759 1.00 81.00 95 ALA A CA 1
ATOM 720 C C . ALA A 1 95 ? 28.232 3.950 -15.639 1.00 81.00 95 ALA A C 1
ATOM 722 O O . ALA A 1 95 ? 27.133 4.481 -15.482 1.00 81.00 95 ALA A O 1
ATOM 723 N N . GLU A 1 96 ? 29.310 4.333 -14.950 1.00 72.31 96 GLU A N 1
ATOM 724 C CA . GLU A 1 96 ? 29.276 5.364 -13.902 1.00 72.31 96 GLU A CA 1
ATOM 725 C C . GLU A 1 96 ? 28.900 6.754 -14.458 1.00 72.31 96 GLU A C 1
ATOM 727 O O . GLU A 1 96 ? 28.250 7.552 -13.784 1.00 72.31 96 GLU A O 1
ATOM 732 N N . ARG A 1 97 ? 29.236 7.042 -15.726 1.00 67.31 97 ARG A N 1
ATOM 733 C CA . ARG A 1 97 ? 28.776 8.260 -16.423 1.00 67.31 97 ARG A CA 1
ATOM 734 C C . ARG A 1 97 ? 27.317 8.184 -16.847 1.00 67.31 97 ARG A C 1
ATOM 736 O O . ARG A 1 97 ? 26.655 9.216 -16.897 1.00 67.31 97 ARG A O 1
ATOM 743 N N . GLN A 1 98 ? 26.823 6.994 -17.188 1.00 63.34 98 GLN A N 1
ATOM 744 C CA . GLN A 1 98 ? 25.432 6.819 -17.579 1.00 63.34 98 GLN A CA 1
ATOM 745 C C . GLN A 1 98 ? 24.505 7.124 -16.401 1.00 63.34 98 GLN A C 1
ATOM 747 O O . GLN A 1 98 ? 23.542 7.847 -16.606 1.00 63.34 98 GLN A O 1
ATOM 752 N N . GLU A 1 99 ? 24.805 6.697 -15.173 1.00 60.53 99 GLU A N 1
ATOM 753 C CA . GLU A 1 99 ? 23.957 6.930 -13.985 1.00 60.53 99 GLU A CA 1
ATOM 754 C C . GLU A 1 99 ? 23.640 8.401 -13.642 1.00 60.53 99 GLU A C 1
ATOM 756 O O . GLU A 1 99 ? 22.736 8.650 -12.848 1.00 60.53 99 GLU A O 1
ATOM 761 N N . GLN A 1 100 ? 24.301 9.383 -14.261 1.00 62.38 100 GLN A N 1
ATOM 762 C CA . GLN A 1 100 ? 24.211 10.795 -13.870 1.00 62.38 100 GLN A CA 1
ATOM 763 C C . GLN A 1 100 ? 23.317 11.682 -14.735 1.00 62.38 100 GLN A C 1
ATOM 765 O O . GLN A 1 100 ? 23.315 12.893 -14.521 1.00 62.38 100 GLN A O 1
ATOM 770 N N . ASP A 1 101 ? 22.571 11.136 -15.693 1.00 68.56 101 ASP A N 1
ATOM 771 C CA . ASP A 1 101 ? 21.583 11.937 -16.416 1.00 68.56 101 ASP A CA 1
ATOM 772 C C . ASP A 1 101 ? 20.196 11.797 -15.751 1.00 68.56 101 ASP A C 1
ATOM 774 O O . ASP A 1 101 ? 19.490 10.810 -16.016 1.00 68.56 101 ASP A O 1
ATOM 778 N N . PRO A 1 102 ? 19.811 12.739 -14.856 1.00 66.19 102 PRO A N 1
ATOM 779 C CA . PRO A 1 102 ? 18.507 12.734 -14.196 1.00 66.19 102 PRO A CA 1
ATOM 780 C C . PRO A 1 102 ? 17.359 12.947 -15.187 1.00 66.19 102 PRO A C 1
ATOM 782 O O . PRO A 1 102 ? 16.215 12.635 -14.861 1.00 66.19 102 PRO A O 1
ATOM 785 N N . ASP A 1 103 ? 17.653 13.425 -16.400 1.00 69.81 103 ASP A N 1
ATOM 786 C CA . ASP A 1 103 ? 16.660 13.677 -17.435 1.00 69.81 103 ASP A CA 1
ATOM 787 C C . ASP A 1 103 ? 16.356 12.428 -18.290 1.00 69.81 103 ASP A C 1
ATOM 789 O O . ASP A 1 103 ? 15.412 12.419 -19.081 1.00 69.81 103 ASP A O 1
ATOM 793 N N . ARG A 1 104 ? 17.064 11.303 -18.100 1.00 70.75 104 ARG A N 1
ATOM 794 C CA . ARG A 1 104 ? 16.773 10.061 -18.856 1.00 70.75 104 ARG A CA 1
ATOM 795 C C . ARG A 1 104 ? 15.366 9.525 -18.637 1.00 70.75 104 ARG A C 1
ATOM 797 O O . ARG A 1 104 ? 14.784 8.954 -19.555 1.00 70.75 104 ARG A O 1
ATOM 804 N N . PHE A 1 105 ? 14.825 9.712 -17.437 1.00 69.75 105 PHE A N 1
ATOM 805 C CA . PHE A 1 105 ? 13.465 9.295 -17.100 1.00 69.75 105 PHE A CA 1
ATOM 806 C C . PHE A 1 105 ? 12.436 10.413 -17.303 1.00 69.75 105 PHE A C 1
ATOM 808 O O . PHE A 1 105 ? 11.244 10.127 -17.338 1.00 69.75 105 PHE A O 1
ATOM 815 N N . THR A 1 106 ? 12.859 11.673 -17.482 1.00 69.31 106 THR A N 1
ATOM 816 C CA . THR A 1 106 ? 11.932 12.792 -17.738 1.00 69.31 106 THR A CA 1
ATOM 817 C C . THR A 1 106 ? 11.419 12.793 -19.179 1.00 69.31 106 THR A C 1
ATOM 819 O O . THR A 1 106 ? 10.312 13.264 -19.434 1.00 69.31 106 THR A O 1
ATOM 822 N N . GLN A 1 107 ? 12.183 12.210 -20.108 1.00 66.88 107 GLN A N 1
ATOM 823 C CA . GLN A 1 107 ? 11.826 12.099 -21.525 1.00 66.88 107 GLN A CA 1
ATOM 824 C C . GLN A 1 107 ? 11.067 10.802 -21.874 1.00 66.88 107 GLN A C 1
ATOM 826 O O . GLN A 1 107 ? 10.593 10.650 -23.003 1.00 66.88 107 GLN A O 1
ATOM 831 N N . LEU A 1 108 ? 10.952 9.853 -20.939 1.00 69.12 108 LEU A N 1
ATOM 832 C CA . LEU A 1 108 ? 10.296 8.569 -21.178 1.00 69.12 108 LEU A CA 1
ATOM 833 C C . LEU A 1 108 ? 8.768 8.723 -21.076 1.00 69.12 108 LEU A C 1
ATOM 835 O O . LEU A 1 108 ? 8.153 8.387 -20.070 1.00 69.12 108 LEU A O 1
ATOM 839 N N . ASN A 1 109 ? 8.158 9.253 -22.135 1.00 69.44 109 ASN A N 1
ATOM 840 C CA . ASN A 1 109 ? 6.708 9.254 -22.314 1.00 69.44 109 ASN A CA 1
ATOM 841 C C . ASN A 1 109 ? 6.301 7.976 -23.062 1.00 69.44 109 ASN A C 1
ATOM 843 O O . ASN A 1 109 ? 6.225 7.976 -24.292 1.00 69.44 109 ASN A O 1
ATOM 847 N N . VAL A 1 110 ? 6.138 6.867 -22.333 1.00 78.56 110 VAL A N 1
ATOM 848 C CA . VAL A 1 110 ? 5.610 5.622 -22.911 1.00 78.56 110 VAL A CA 1
ATOM 849 C C . VAL A 1 110 ? 4.105 5.772 -23.052 1.00 78.56 110 VAL A C 1
ATOM 851 O O . VAL A 1 110 ? 3.392 5.860 -22.054 1.00 78.56 110 VAL A O 1
ATOM 854 N N . ASP A 1 111 ? 3.637 5.788 -24.295 1.00 78.75 111 ASP A N 1
ATOM 855 C CA . ASP A 1 111 ? 2.221 5.650 -24.593 1.00 78.75 111 ASP A CA 1
ATOM 856 C C . ASP A 1 111 ? 1.794 4.204 -24.310 1.00 78.75 111 ASP A C 1
ATOM 858 O O . ASP A 1 111 ? 2.190 3.260 -24.994 1.00 78.75 111 ASP A O 1
ATOM 862 N N . VAL A 1 112 ? 1.042 4.046 -23.229 1.00 82.94 112 VAL A N 1
ATOM 863 C CA . VAL A 1 112 ? 0.483 2.776 -22.759 1.00 82.94 112 VAL A CA 1
ATOM 864 C C . VAL A 1 112 ? -0.958 2.569 -23.239 1.00 82.94 112 VAL A C 1
ATOM 866 O O . VAL A 1 112 ? -1.598 1.610 -22.815 1.00 82.94 112 VAL A O 1
ATOM 869 N N . GLY A 1 113 ? -1.488 3.448 -24.101 1.00 81.56 113 GLY A N 1
ATOM 870 C CA . GLY A 1 113 ? -2.848 3.332 -24.632 1.00 81.56 113 GLY A CA 1
ATOM 871 C C . GLY A 1 113 ? -3.935 3.449 -23.561 1.00 81.56 113 GLY A C 1
ATOM 872 O O . GLY A 1 113 ? -5.008 2.869 -23.698 1.00 81.56 113 GLY A O 1
ATOM 873 N N . LEU A 1 114 ? -3.669 4.180 -22.473 1.00 79.31 114 LEU A N 1
ATOM 874 C CA . LEU A 1 114 ? -4.646 4.402 -21.398 1.00 79.31 114 LEU A CA 1
ATOM 875 C C . LEU A 1 114 ? -5.749 5.409 -21.776 1.00 79.31 114 LEU A C 1
ATOM 877 O O . LEU A 1 114 ? -6.666 5.642 -20.992 1.00 79.31 114 LEU A O 1
ATOM 881 N N . GLU A 1 115 ? -5.673 5.978 -22.980 1.00 80.38 115 GLU A N 1
ATOM 882 C CA . GLU A 1 115 ? -6.628 6.934 -23.550 1.00 80.38 115 GLU A CA 1
ATOM 883 C C . GLU A 1 115 ? -8.060 6.378 -23.565 1.00 80.38 115 GLU A C 1
ATOM 885 O O . GLU A 1 115 ? -9.003 7.079 -23.200 1.00 80.38 115 GLU A O 1
ATOM 890 N N . ASP A 1 116 ? -8.211 5.094 -23.900 1.00 83.06 116 ASP A N 1
ATOM 891 C CA . ASP A 1 116 ? -9.504 4.400 -23.980 1.00 83.06 116 ASP A CA 1
ATOM 892 C C . ASP A 1 116 ? -10.159 4.181 -22.605 1.00 83.06 116 ASP A C 1
ATOM 894 O O . ASP A 1 116 ? -11.348 3.878 -22.516 1.00 83.06 116 ASP A O 1
ATOM 898 N N . TYR A 1 117 ? -9.394 4.341 -21.524 1.00 82.19 117 TYR A N 1
ATOM 899 C CA . TYR A 1 117 ? -9.855 4.153 -20.151 1.00 82.19 117 TYR A CA 1
ATOM 900 C C . TYR A 1 117 ? -10.032 5.486 -19.418 1.00 82.19 117 TYR A C 1
ATOM 902 O O . TYR A 1 117 ? -10.267 5.472 -18.213 1.00 82.19 117 TYR A O 1
ATOM 910 N N . ALA A 1 118 ? -9.947 6.631 -20.108 1.00 76.50 118 ALA A N 1
ATOM 911 C CA . ALA A 1 118 ? -10.055 7.964 -19.504 1.00 76.50 118 ALA A CA 1
ATOM 912 C C . ALA A 1 118 ? -11.335 8.161 -18.666 1.00 76.50 118 ALA A C 1
ATOM 914 O O . ALA A 1 118 ? -11.303 8.865 -17.657 1.00 76.50 118 ALA A O 1
ATOM 915 N N . ASP A 1 119 ? -12.429 7.482 -19.026 1.00 77.50 119 ASP A N 1
ATOM 916 C CA . ASP A 1 119 ? -13.684 7.476 -18.260 1.00 77.50 119 ASP A CA 1
ATOM 917 C C . ASP A 1 119 ? -13.562 6.757 -16.898 1.00 77.50 119 ASP A C 1
ATOM 919 O O . ASP A 1 119 ? -14.321 7.045 -15.976 1.00 77.50 119 ASP A O 1
ATOM 923 N N . ILE A 1 120 ? -12.608 5.828 -16.762 1.00 75.31 120 ILE A N 1
ATOM 924 C CA . ILE A 1 120 ? -12.346 5.028 -15.554 1.00 75.31 120 ILE A CA 1
ATOM 925 C C . ILE A 1 120 ? -11.265 5.680 -14.684 1.00 75.31 120 ILE A C 1
ATOM 927 O O . ILE A 1 120 ? -11.418 5.749 -13.468 1.00 75.31 120 ILE A O 1
ATOM 931 N N . ILE A 1 121 ? -10.168 6.143 -15.294 1.00 70.50 121 ILE A N 1
ATOM 932 C CA . ILE A 1 121 ? -8.999 6.682 -14.568 1.00 70.50 121 ILE A CA 1
ATOM 933 C C . ILE A 1 121 ? -9.105 8.185 -14.279 1.00 70.50 121 ILE A C 1
ATOM 935 O O . ILE A 1 121 ? -8.322 8.716 -13.495 1.00 70.50 121 ILE A O 1
ATOM 939 N N . GLY A 1 122 ? -10.076 8.870 -14.885 1.00 68.19 122 GLY A N 1
ATOM 940 C CA . GLY A 1 122 ? -10.191 10.321 -14.830 1.00 68.19 122 GLY A CA 1
ATOM 941 C C . GLY A 1 122 ? -9.237 11.018 -15.804 1.00 68.19 122 GLY A C 1
ATOM 942 O O . GLY A 1 122 ? -8.177 10.515 -16.181 1.00 68.19 122 GLY A O 1
ATOM 943 N N . GLU A 1 123 ? -9.629 12.210 -16.250 1.00 62.12 123 GLU A N 1
ATOM 944 C CA . GLU A 1 123 ? -8.871 12.976 -17.234 1.00 62.12 123 GLU A CA 1
ATOM 945 C C . GLU A 1 123 ? -7.590 13.564 -16.600 1.00 62.12 123 GLU A C 1
ATOM 947 O O . GLU A 1 123 ? -7.639 14.521 -15.833 1.00 62.12 123 GLU A O 1
ATOM 952 N N . HIS A 1 124 ? -6.429 13.012 -16.971 1.00 57.25 124 HIS A N 1
ATOM 953 C CA . HIS A 1 124 ? -5.093 13.629 -16.863 1.00 57.25 124 HIS A CA 1
ATOM 954 C C . HIS A 1 124 ? -4.552 13.984 -15.466 1.00 57.25 124 HIS A C 1
ATOM 956 O O . HIS A 1 124 ? -3.482 14.599 -15.370 1.00 57.25 124 HIS A O 1
ATOM 962 N N . GLU A 1 125 ? -5.205 13.592 -14.377 1.00 63.16 125 GLU A N 1
ATOM 963 C CA . GLU A 1 125 ? -4.623 13.778 -13.053 1.00 63.16 125 GLU A CA 1
ATOM 964 C C . GLU A 1 125 ? -3.590 12.671 -12.811 1.00 63.16 125 GLU A C 1
ATOM 966 O O . GLU A 1 125 ? -3.928 11.492 -12.736 1.00 63.16 125 GLU A O 1
ATOM 971 N N . ARG A 1 126 ? -2.302 13.036 -12.710 1.00 66.12 126 ARG A N 1
ATOM 972 C CA . ARG A 1 126 ? -1.288 12.137 -12.140 1.00 66.12 126 ARG A CA 1
ATOM 973 C C . ARG A 1 126 ? -1.633 11.959 -10.666 1.00 66.12 126 ARG A C 1
ATOM 975 O O . ARG A 1 126 ? -1.125 12.686 -9.816 1.00 66.12 126 ARG A O 1
ATOM 982 N N . ARG A 1 127 ? -2.577 11.065 -10.401 1.00 67.38 127 ARG A N 1
ATOM 983 C CA . ARG A 1 127 ? -3.039 10.741 -9.066 1.00 67.38 127 ARG A CA 1
ATOM 984 C C . ARG A 1 127 ? -1.997 9.841 -8.436 1.00 67.38 127 ARG A C 1
ATOM 986 O O . ARG A 1 127 ? -1.745 8.740 -8.917 1.00 67.38 127 ARG A O 1
ATOM 993 N N . ASP A 1 128 ? -1.339 10.363 -7.415 1.00 68.62 128 ASP A N 1
ATOM 994 C CA . ASP A 1 128 ? -0.427 9.567 -6.620 1.00 68.62 128 ASP A CA 1
ATOM 995 C C . ASP A 1 128 ? -1.261 8.571 -5.807 1.00 68.62 128 ASP A C 1
ATOM 997 O O . ASP A 1 128 ? -2.073 8.966 -4.969 1.00 68.62 128 ASP A O 1
ATOM 1001 N N . VAL A 1 129 ? -1.148 7.292 -6.164 1.00 70.25 129 VAL A N 1
ATOM 1002 C CA . VAL A 1 129 ? -2.065 6.216 -5.750 1.00 70.25 129 VAL A CA 1
ATOM 1003 C C . VAL A 1 129 ? -2.035 5.939 -4.248 1.00 70.25 129 VAL A C 1
ATOM 1005 O O . VAL A 1 129 ? -2.980 5.368 -3.715 1.00 70.25 129 VAL A O 1
ATOM 1008 N N . ASP A 1 130 ? -0.975 6.354 -3.557 1.00 66.50 130 ASP A N 1
ATOM 1009 C CA . ASP A 1 130 ? -0.820 6.204 -2.113 1.00 66.50 130 ASP A CA 1
ATOM 1010 C C . ASP A 1 130 ? -1.000 7.531 -1.348 1.00 66.50 130 ASP A C 1
ATOM 1012 O O . ASP A 1 130 ? -1.211 7.509 -0.137 1.00 66.50 130 ASP A O 1
AT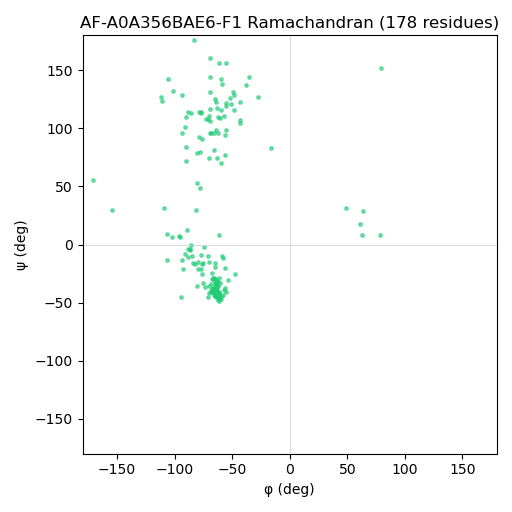OM 1016 N N . SER A 1 131 ? -1.008 8.683 -2.025 1.00 69.00 131 SER A N 1
ATOM 1017 C CA . SER A 1 131 ? -1.183 9.994 -1.386 1.00 69.00 131 SER A CA 1
ATOM 1018 C C . SER A 1 131 ? -2.563 10.186 -0.753 1.00 69.00 131 SER A C 1
ATOM 1020 O O . SER A 1 131 ? -2.689 10.916 0.230 1.00 69.00 131 SER A O 1
ATOM 1022 N N . GLU A 1 132 ? -3.601 9.556 -1.307 1.00 66.94 132 GLU A N 1
ATOM 1023 C CA . GLU A 1 132 ? -4.994 9.768 -0.893 1.00 66.94 132 GLU A CA 1
ATOM 1024 C C . GLU A 1 132 ? -5.260 9.292 0.542 1.00 66.94 132 GLU A C 1
ATOM 1026 O O . GLU A 1 132 ? -5.892 10.004 1.322 1.00 66.94 132 GLU A O 1
ATOM 1031 N N . ASP A 1 133 ? -4.634 8.176 0.922 1.00 71.56 133 ASP A N 1
ATOM 1032 C CA . ASP A 1 133 ? -4.686 7.610 2.270 1.00 71.56 133 ASP A CA 1
ATOM 1033 C C . ASP A 1 133 ? -3.337 7.772 2.995 1.00 71.56 133 ASP A C 1
ATOM 1035 O O . ASP A 1 133 ? -2.964 6.928 3.798 1.00 71.56 133 ASP A O 1
ATOM 1039 N N . ASN A 1 134 ? -2.559 8.831 2.731 1.00 78.31 134 ASN A N 1
ATOM 1040 C CA . ASN A 1 134 ? -1.261 9.093 3.390 1.00 78.31 134 ASN A CA 1
ATOM 1041 C C . ASN A 1 134 ? -0.287 7.884 3.415 1.00 78.31 134 ASN A C 1
ATOM 1043 O O . ASN A 1 134 ? 0.486 7.710 4.363 1.00 78.31 134 ASN A O 1
ATOM 1047 N N . GLY A 1 135 ? -0.341 7.014 2.409 1.00 84.38 135 GLY A N 1
ATOM 1048 C CA . GLY A 1 135 ? 0.471 5.804 2.305 1.00 84.38 135 GLY A CA 1
ATOM 1049 C C . GLY A 1 135 ? -0.002 4.625 3.157 1.00 84.38 135 GLY A C 1
ATOM 1050 O O . GLY A 1 135 ? 0.708 3.621 3.244 1.00 84.38 135 GLY A O 1
ATOM 1051 N N . TYR A 1 136 ? -1.173 4.694 3.799 1.00 90.25 136 TYR A N 1
ATOM 1052 C CA . TYR A 1 136 ? -1.672 3.586 4.617 1.00 90.25 136 TYR A CA 1
ATOM 1053 C C . TYR A 1 136 ? -2.026 2.342 3.790 1.00 90.25 136 TYR A C 1
ATOM 1055 O O . TYR A 1 136 ? -1.847 1.234 4.292 1.00 90.25 136 TYR A O 1
ATOM 1063 N N . SER A 1 137 ? -2.421 2.489 2.521 1.00 88.50 137 SER A N 1
ATOM 1064 C CA . SER A 1 137 ? -2.658 1.351 1.617 1.00 88.50 137 SER A CA 1
ATOM 1065 C C . SER A 1 137 ? -1.396 0.505 1.430 1.00 88.50 137 SER A C 1
ATOM 1067 O O . SER A 1 137 ? -1.427 -0.710 1.601 1.00 88.50 137 SER A O 1
ATOM 1069 N N . ALA A 1 138 ? -0.243 1.150 1.224 1.00 89.94 138 ALA A N 1
ATOM 1070 C CA . ALA A 1 138 ? 1.041 0.455 1.146 1.00 89.94 138 ALA A CA 1
ATOM 1071 C C . ALA A 1 138 ? 1.415 -0.231 2.475 1.00 89.94 138 ALA A C 1
ATOM 1073 O O . ALA A 1 138 ? 2.025 -1.302 2.481 1.00 89.94 138 ALA A O 1
ATOM 1074 N N . LYS A 1 139 ? 1.033 0.357 3.620 1.00 93.06 139 LYS A N 1
ATOM 1075 C CA . LYS A 1 139 ? 1.221 -0.290 4.928 1.00 93.06 139 LYS A CA 1
ATOM 1076 C C . LYS A 1 139 ? 0.346 -1.540 5.077 1.00 93.06 139 LYS A C 1
ATOM 1078 O O . LYS A 1 139 ? 0.822 -2.519 5.643 1.00 93.06 139 LYS A O 1
ATOM 1083 N N . LEU A 1 140 ? -0.887 -1.539 4.568 1.00 94.00 140 LEU A N 1
ATOM 1084 C CA . LEU A 1 140 ? -1.766 -2.715 4.585 1.00 94.00 140 LEU A CA 1
ATOM 1085 C C . LEU A 1 140 ? -1.235 -3.846 3.695 1.00 94.00 140 LEU A C 1
ATOM 1087 O O . LEU A 1 140 ? -1.267 -5.007 4.102 1.00 94.00 140 LEU A O 1
ATOM 1091 N N . ASP A 1 141 ? -0.666 -3.521 2.535 1.00 93.94 141 ASP A N 1
ATOM 1092 C CA . ASP A 1 141 ? 0.003 -4.517 1.690 1.00 93.94 141 ASP A CA 1
ATOM 1093 C C . ASP A 1 141 ? 1.224 -5.127 2.390 1.00 93.94 141 ASP A C 1
ATOM 1095 O O . ASP A 1 141 ? 1.444 -6.338 2.336 1.00 93.94 141 ASP A O 1
ATOM 1099 N N . LEU A 1 142 ? 1.984 -4.310 3.125 1.00 95.44 142 LEU A N 1
ATOM 1100 C CA . LEU A 1 142 ? 3.096 -4.797 3.937 1.00 95.44 142 LEU A CA 1
ATOM 1101 C C . LEU A 1 142 ? 2.619 -5.720 5.073 1.00 95.44 142 LEU A C 1
ATOM 1103 O O . LEU A 1 142 ? 3.247 -6.747 5.326 1.00 95.44 142 LEU A O 1
ATOM 1107 N N . VAL A 1 143 ? 1.495 -5.404 5.725 1.00 97.00 143 VAL A N 1
ATOM 1108 C CA . VAL A 1 143 ? 0.858 -6.298 6.710 1.00 97.00 143 VAL A CA 1
ATOM 1109 C C . VAL A 1 143 ? 0.482 -7.634 6.069 1.00 97.00 143 VAL A C 1
ATOM 1111 O O . VAL A 1 143 ? 0.806 -8.683 6.624 1.00 97.00 143 VAL A O 1
ATOM 1114 N N . ARG A 1 144 ? -0.153 -7.620 4.891 1.00 96.31 144 ARG A N 1
ATOM 1115 C CA . ARG A 1 144 ? -0.506 -8.847 4.157 1.00 96.31 144 ARG A CA 1
ATOM 1116 C C . ARG A 1 144 ? 0.720 -9.695 3.844 1.00 96.31 144 ARG A C 1
ATOM 1118 O O . ARG A 1 144 ? 0.684 -10.899 4.078 1.00 96.31 144 ARG A O 1
ATOM 1125 N N . ALA A 1 145 ? 1.809 -9.071 3.400 1.00 97.38 145 ALA A N 1
ATOM 1126 C CA . ALA A 1 145 ? 3.067 -9.766 3.154 1.00 97.38 145 ALA A CA 1
ATOM 1127 C C . ALA A 1 145 ? 3.628 -10.414 4.434 1.00 97.38 145 ALA A C 1
ATOM 1129 O O . ALA A 1 145 ? 4.075 -11.557 4.387 1.00 97.38 145 ALA A O 1
ATOM 1130 N N . TYR A 1 146 ? 3.568 -9.728 5.585 1.00 97.81 146 TYR A N 1
ATOM 1131 C CA . TYR A 1 146 ? 3.986 -10.304 6.871 1.00 97.81 146 TYR A CA 1
ATOM 1132 C C . TYR A 1 146 ? 3.120 -11.497 7.296 1.00 97.81 146 TYR A C 1
ATOM 1134 O O . TYR A 1 146 ? 3.652 -12.502 7.765 1.00 97.81 146 TYR A O 1
ATOM 1142 N N . ILE A 1 147 ? 1.803 -11.422 7.084 1.00 96.44 147 ILE A N 1
ATOM 1143 C CA . ILE A 1 147 ? 0.888 -12.544 7.333 1.00 96.44 147 ILE A CA 1
ATOM 1144 C C . ILE A 1 147 ? 1.218 -13.726 6.410 1.00 96.44 147 ILE A C 1
ATOM 1146 O O . ILE A 1 147 ? 1.248 -14.864 6.873 1.00 96.44 147 ILE A O 1
ATOM 1150 N N . GLU A 1 148 ? 1.505 -13.471 5.130 1.00 96.81 148 GLU A N 1
ATOM 1151 C CA . GLU A 1 148 ? 1.833 -14.504 4.137 1.00 96.81 148 GLU A CA 1
ATOM 1152 C C . GLU A 1 148 ? 3.128 -15.263 4.467 1.00 96.81 148 GLU A C 1
ATOM 1154 O O . GLU A 1 148 ? 3.218 -16.466 4.226 1.00 96.81 148 GLU A O 1
ATOM 1159 N N . ILE A 1 149 ? 4.115 -14.592 5.068 1.00 97.19 149 ILE A N 1
ATOM 1160 C CA . ILE A 1 149 ? 5.366 -15.222 5.523 1.00 97.19 149 ILE A CA 1
ATOM 1161 C C . ILE A 1 149 ? 5.294 -15.770 6.961 1.00 97.19 149 ILE A C 1
ATOM 1163 O O . ILE A 1 149 ? 6.333 -16.107 7.532 1.00 97.19 149 ILE A O 1
ATOM 1167 N N . ASP A 1 150 ? 4.092 -15.856 7.545 1.00 96.31 150 ASP A N 1
ATOM 1168 C CA . ASP A 1 150 ? 3.816 -16.296 8.923 1.00 96.31 150 ASP A CA 1
ATOM 1169 C C . ASP A 1 150 ? 4.463 -15.436 10.037 1.00 96.31 150 ASP A C 1
ATOM 1171 O O . ASP A 1 150 ? 4.527 -15.848 11.200 1.00 96.31 150 ASP A O 1
ATOM 1175 N N . ASP A 1 151 ? 4.889 -14.207 9.737 1.00 97.81 151 ASP A N 1
ATOM 1176 C CA . ASP A 1 151 ? 5.425 -13.264 10.724 1.00 97.81 151 ASP A CA 1
ATOM 1177 C C . ASP A 1 151 ? 4.311 -12.388 11.320 1.00 97.81 151 ASP A C 1
ATOM 1179 O O . ASP A 1 151 ? 4.174 -11.191 11.048 1.00 97.81 151 ASP A O 1
ATOM 1183 N N . ARG A 1 152 ? 3.476 -13.014 12.155 1.00 96.06 152 ARG A N 1
ATOM 1184 C CA . ARG A 1 152 ? 2.324 -12.339 12.774 1.00 96.06 152 ARG A CA 1
ATOM 1185 C C . ARG A 1 152 ? 2.711 -11.263 13.783 1.00 96.06 152 ARG A C 1
ATOM 1187 O O . ARG A 1 152 ? 1.973 -10.301 13.937 1.00 96.06 152 ARG A O 1
ATOM 1194 N N . GLU A 1 153 ? 3.855 -11.401 14.453 1.00 96.75 153 GLU A N 1
ATOM 1195 C CA . GLU A 1 153 ? 4.309 -10.409 15.435 1.00 96.75 153 GLU A CA 1
ATOM 1196 C C . GLU A 1 153 ? 4.588 -9.064 14.753 1.00 96.75 153 GLU A C 1
ATOM 1198 O O . GLU A 1 153 ? 4.119 -8.023 15.215 1.00 96.75 153 GLU A O 1
ATOM 1203 N N . SER A 1 154 ? 5.281 -9.088 13.610 1.00 96.06 154 SER A N 1
ATOM 1204 C CA . SER A 1 154 ? 5.519 -7.886 12.806 1.00 96.06 154 SER A CA 1
ATOM 1205 C C . SER A 1 154 ? 4.227 -7.322 12.204 1.00 96.06 154 SER A C 1
ATOM 1207 O O . SER A 1 154 ? 4.048 -6.102 12.185 1.00 96.06 154 SER A O 1
ATOM 1209 N N . ALA A 1 155 ? 3.311 -8.187 11.751 1.00 97.12 155 ALA A N 1
ATOM 1210 C CA . ALA A 1 155 ? 2.006 -7.770 11.237 1.00 97.12 155 ALA A CA 1
ATOM 1211 C C . ALA A 1 155 ? 1.168 -7.042 12.305 1.00 97.12 155 ALA A C 1
ATOM 1213 O O . ALA A 1 155 ? 0.674 -5.943 12.051 1.00 97.12 155 ALA A O 1
ATOM 1214 N N . ASP A 1 156 ? 1.067 -7.607 13.512 1.00 96.31 156 ASP A N 1
ATOM 1215 C CA . ASP A 1 156 ? 0.310 -7.035 14.630 1.00 96.31 156 ASP A CA 1
ATOM 1216 C C . ASP A 1 156 ? 0.855 -5.660 15.045 1.00 96.31 156 ASP A C 1
ATOM 1218 O O . ASP A 1 156 ? 0.082 -4.731 15.283 1.00 96.31 156 ASP A O 1
ATOM 1222 N N . LEU A 1 157 ? 2.183 -5.491 15.069 1.00 96.56 157 LEU A N 1
ATOM 1223 C CA . LEU A 1 157 ? 2.814 -4.202 15.370 1.00 96.56 157 LEU A CA 1
ATOM 1224 C C . LEU A 1 157 ? 2.447 -3.118 14.350 1.00 96.56 157 LEU A C 1
ATOM 1226 O O . LEU A 1 157 ? 2.195 -1.973 14.732 1.00 96.56 157 LEU A O 1
ATOM 1230 N N . LEU A 1 158 ? 2.415 -3.463 13.060 1.00 95.19 158 LEU A N 1
ATOM 1231 C CA . LEU A 1 158 ? 1.996 -2.531 12.012 1.00 95.19 158 LEU A CA 1
ATOM 1232 C C . LEU A 1 158 ? 0.502 -2.212 12.105 1.00 95.19 158 LEU A C 1
ATOM 1234 O O . LEU A 1 158 ? 0.116 -1.059 11.927 1.00 95.19 158 LEU A O 1
ATOM 1238 N N . LEU A 1 159 ? -0.335 -3.207 12.395 1.00 96.25 159 LEU A N 1
ATOM 1239 C CA . LEU A 1 159 ? -1.775 -3.019 12.564 1.00 96.25 159 LEU A CA 1
ATOM 1240 C C . LEU A 1 159 ? -2.087 -2.097 13.748 1.00 96.25 159 LEU A C 1
ATOM 1242 O O . LEU A 1 159 ? -2.905 -1.189 13.611 1.00 96.25 159 LEU A O 1
ATOM 1246 N N . ASP A 1 160 ? -1.398 -2.260 14.878 1.00 96.06 160 ASP A N 1
ATOM 1247 C CA . ASP A 1 160 ? -1.541 -1.367 16.029 1.00 96.06 160 ASP A CA 1
ATOM 1248 C C . ASP A 1 160 ? -1.083 0.073 15.704 1.00 96.06 160 ASP A C 1
ATOM 1250 O O . ASP A 1 160 ? -1.751 1.026 16.118 1.00 96.06 160 ASP A O 1
ATOM 1254 N N . ASP A 1 161 ? -0.008 0.257 14.920 1.00 94.38 161 ASP A N 1
ATOM 1255 C CA . ASP A 1 161 ? 0.424 1.581 14.427 1.00 94.38 161 ASP A CA 1
ATOM 1256 C C . ASP A 1 161 ? -0.649 2.227 13.536 1.00 94.38 161 ASP A C 1
ATOM 1258 O O . ASP A 1 161 ? -1.030 3.379 13.752 1.00 94.38 161 ASP A O 1
ATOM 1262 N N . ILE A 1 162 ? -1.202 1.476 12.577 1.00 93.75 162 ILE A N 1
ATOM 1263 C CA . ILE A 1 162 ? -2.264 1.958 11.680 1.00 93.75 162 ILE A CA 1
ATOM 1264 C C . ILE A 1 162 ? -3.510 2.356 12.485 1.00 93.75 162 ILE A C 1
ATOM 1266 O O . ILE A 1 162 ? -4.059 3.439 12.271 1.00 93.75 162 ILE A O 1
ATOM 1270 N N . LEU A 1 163 ? -3.935 1.542 13.454 1.00 93.62 163 LEU A N 1
ATOM 1271 C CA . LEU A 1 163 ? -5.122 1.816 14.271 1.00 93.62 163 LEU A CA 1
ATOM 1272 C C . LEU A 1 163 ? -4.946 3.014 15.215 1.00 93.62 163 LEU A C 1
ATOM 1274 O O . LEU A 1 163 ? -5.911 3.739 15.461 1.00 93.62 163 LEU A O 1
ATOM 1278 N N . ALA A 1 164 ? -3.735 3.236 15.733 1.00 94.44 164 ALA A N 1
ATOM 1279 C CA . ALA A 1 164 ? -3.411 4.382 16.584 1.00 94.44 164 ALA A CA 1
ATOM 1280 C C . ALA A 1 164 ? -3.174 5.683 15.797 1.00 94.44 164 ALA A C 1
ATOM 1282 O O . ALA A 1 164 ? -3.142 6.767 16.388 1.00 94.44 164 ALA A O 1
ATOM 1283 N N . SER A 1 165 ? -2.988 5.583 14.482 1.00 91.69 165 SER A N 1
ATOM 1284 C CA . SER A 1 165 ? -2.723 6.718 13.603 1.00 91.69 165 SER A CA 1
ATOM 1285 C C . SER A 1 165 ? -3.994 7.456 13.160 1.00 91.69 165 SER A C 1
ATOM 1287 O O . SER A 1 165 ? -5.131 7.042 13.416 1.00 91.69 165 SER A O 1
ATOM 1289 N N . ASP A 1 166 ? -3.802 8.555 12.430 1.00 90.25 166 ASP A N 1
ATOM 1290 C CA . ASP A 1 166 ? -4.884 9.322 11.799 1.00 90.25 166 ASP A CA 1
ATOM 1291 C C . ASP A 1 166 ? -5.338 8.689 10.467 1.00 90.25 166 ASP A C 1
ATOM 1293 O O . ASP A 1 166 ? -5.729 9.379 9.529 1.00 90.25 166 ASP A O 1
ATOM 1297 N N . ALA A 1 167 ? -5.222 7.359 10.355 1.00 88.75 167 ALA A N 1
ATOM 1298 C CA . ALA A 1 167 ? -5.671 6.619 9.187 1.00 88.75 167 ALA A CA 1
ATOM 1299 C C . ALA A 1 167 ? -7.183 6.806 8.953 1.00 88.75 167 ALA A C 1
ATOM 1301 O O . ALA A 1 167 ? -7.946 6.840 9.933 1.00 88.75 167 ALA A O 1
ATOM 1302 N N . PRO A 1 168 ? -7.612 6.894 7.682 1.00 90.31 168 PRO A N 1
ATOM 1303 C CA . PRO A 1 168 ? -9.018 6.932 7.292 1.00 90.31 168 PRO A CA 1
ATOM 1304 C C . PRO A 1 168 ? -9.827 5.745 7.830 1.00 90.31 168 PRO A C 1
ATOM 1306 O O . PRO A 1 168 ? -9.288 4.667 8.097 1.00 90.31 168 PRO A O 1
ATOM 1309 N N . ASP A 1 169 ? -11.142 5.925 7.961 1.00 90.75 169 ASP A N 1
ATOM 1310 C CA . ASP A 1 169 ? -12.029 4.902 8.527 1.00 90.75 169 ASP A CA 1
ATOM 1311 C C . ASP A 1 169 ? -12.051 3.610 7.691 1.00 90.75 169 ASP A C 1
ATOM 1313 O O . ASP A 1 169 ? -12.087 2.518 8.261 1.00 90.75 169 ASP A O 1
ATOM 1317 N N . ASN A 1 170 ? -11.954 3.708 6.358 1.00 89.38 170 ASN A N 1
ATOM 1318 C CA . ASN A 1 170 ? -11.848 2.550 5.460 1.00 89.38 170 ASN A CA 1
ATOM 1319 C C . ASN A 1 170 ? -10.589 1.720 5.752 1.00 89.38 170 ASN A C 1
ATOM 1321 O O . ASN A 1 170 ? -10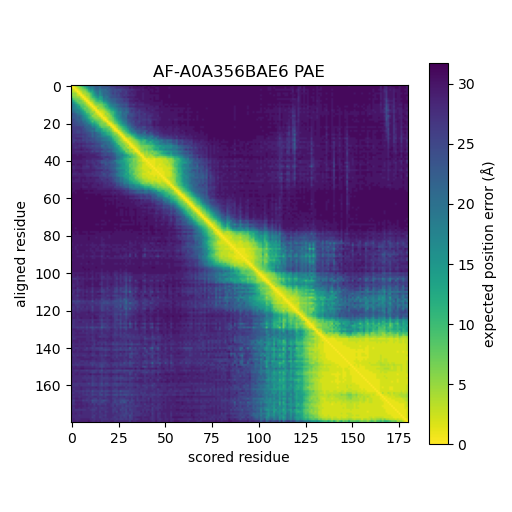.676 0.503 5.902 1.00 89.38 170 ASN A O 1
ATOM 1325 N N . VAL A 1 171 ? -9.442 2.382 5.920 1.00 91.38 171 VAL A N 1
ATOM 1326 C CA . VAL A 1 171 ? -8.164 1.734 6.243 1.00 91.38 171 VAL A CA 1
ATOM 1327 C C . VAL A 1 171 ? -8.229 1.070 7.617 1.00 91.38 171 VAL A C 1
ATOM 1329 O O . VAL A 1 171 ? -7.761 -0.052 7.790 1.00 91.38 171 VAL A O 1
ATOM 1332 N N . LYS A 1 172 ? -8.819 1.739 8.615 1.00 93.44 172 LYS A N 1
ATOM 1333 C CA . LYS A 1 172 ? -8.961 1.181 9.969 1.00 93.44 172 LYS A CA 1
ATOM 1334 C C . LYS A 1 172 ? -9.881 -0.036 9.998 1.00 93.44 172 LYS A C 1
ATOM 1336 O O . LYS A 1 172 ? -9.586 -0.989 10.718 1.00 93.44 172 LYS A O 1
ATOM 1341 N N . ALA A 1 173 ? -10.966 -0.022 9.225 1.00 93.44 173 ALA A N 1
ATOM 1342 C CA . ALA A 1 173 ? -11.855 -1.172 9.085 1.00 93.44 173 ALA A CA 1
ATOM 1343 C C . ALA A 1 173 ? -11.131 -2.365 8.440 1.00 93.44 173 ALA A C 1
ATOM 1345 O O . ALA A 1 173 ? -11.218 -3.486 8.941 1.00 93.44 173 ALA A O 1
ATOM 1346 N N . GLU A 1 174 ? -10.352 -2.122 7.384 1.00 92.19 174 GLU A N 1
ATOM 1347 C CA . GLU A 1 174 ? -9.548 -3.163 6.741 1.00 92.19 174 GLU A CA 1
ATOM 1348 C C . GLU A 1 174 ? -8.459 -3.709 7.676 1.00 92.19 174 GLU A C 1
ATOM 1350 O O . GLU A 1 174 ? -8.322 -4.922 7.825 1.00 92.19 174 GLU A O 1
ATOM 1355 N N . ALA A 1 175 ? -7.751 -2.833 8.395 1.00 94.62 175 ALA A N 1
ATOM 1356 C CA . ALA A 1 175 ? -6.774 -3.226 9.407 1.00 94.62 175 ALA A CA 1
ATOM 1357 C C . ALA A 1 175 ? -7.393 -4.124 10.494 1.00 94.62 175 ALA A C 1
ATOM 1359 O O . ALA A 1 175 ? -6.771 -5.092 10.925 1.00 94.62 175 ALA A O 1
ATOM 1360 N N . GLN A 1 176 ? -8.629 -3.848 10.926 1.00 94.00 176 GLN A N 1
ATOM 1361 C CA . GLN A 1 176 ? -9.344 -4.715 11.869 1.00 94.00 176 GLN A CA 1
ATOM 1362 C C . GLN A 1 176 ? -9.672 -6.081 11.261 1.00 94.00 176 GLN A C 1
ATOM 1364 O O . GLN A 1 176 ? -9.500 -7.087 11.944 1.00 94.00 176 GLN A O 1
ATOM 1369 N N . SER A 1 177 ? -10.077 -6.130 9.990 1.00 94.56 177 SER A N 1
ATOM 1370 C CA . SER A 1 177 ? -10.345 -7.392 9.291 1.00 94.56 177 SER A CA 1
ATOM 1371 C C . SER A 1 177 ? -9.100 -8.269 9.149 1.00 94.56 177 SER A C 1
ATOM 1373 O O . SER A 1 177 ? -9.228 -9.487 9.135 1.00 94.56 177 SER A O 1
ATOM 1375 N N . LEU A 1 178 ? -7.908 -7.677 9.040 1.00 92.81 178 LEU A N 1
ATOM 1376 C CA . LEU A 1 178 ? -6.645 -8.417 8.916 1.00 92.81 178 LEU A CA 1
ATOM 1377 C C . LEU A 1 178 ? -6.140 -9.005 10.244 1.00 92.81 178 LEU A C 1
ATOM 1379 O O . LEU A 1 178 ? -5.183 -9.776 10.236 1.00 92.81 178 LEU A O 1
ATOM 1383 N N . ARG A 1 179 ? -6.755 -8.644 11.379 1.00 87.62 179 ARG A N 1
ATOM 1384 C CA . ARG A 1 179 ? -6.423 -9.213 12.697 1.00 87.62 179 ARG A CA 1
ATOM 1385 C C . ARG A 1 179 ? -7.089 -10.560 12.975 1.00 87.62 179 ARG A C 1
ATOM 1387 O O . ARG A 1 179 ? -6.699 -11.218 13.942 1.00 87.62 179 ARG A O 1
ATOM 1394 N N . GLU A 1 180 ? -8.124 -10.913 12.214 1.00 73.69 180 GLU A N 1
ATOM 1395 C CA . GLU A 1 180 ? -8.896 -12.155 12.378 1.00 73.69 180 GLU A CA 1
ATOM 1396 C C . GLU A 1 180 ? -8.221 -13.351 11.691 1.00 73.69 180 GLU A C 1
ATOM 1398 O O . GLU A 1 180 ? -8.189 -14.436 12.323 1.00 73.69 180 GLU A O 1
#

Mean predicted aligned error: 22.94 Å

Solvent-accessible surface area (backbone atoms only — not comparable to full-atom values): 11947 Å² total; per-residue (Å²): 138,82,88,83,78,86,77,78,93,72,83,86,55,78,73,70,70,62,73,69,81,78,77,78,80,74,89,70,76,82,76,74,75,78,76,59,68,67,61,57,53,50,50,50,50,54,50,51,54,54,52,58,67,51,72,78,48,73,87,71,73,82,71,67,88,68,68,87,69,72,77,61,78,74,68,83,75,68,82,74,50,84,83,75,58,79,54,67,68,58,53,51,61,50,50,65,57,57,77,69,54,81,58,66,69,74,70,64,78,76,86,79,72,59,72,87,41,32,90,77,71,48,83,86,64,88,70,60,89,40,62,84,58,77,40,48,65,60,52,51,53,52,31,51,52,27,50,74,72,69,38,50,71,64,21,51,54,51,42,53,51,49,62,74,44,94,57,52,71,70,57,42,53,50,47,55,61,74,73,111

Radius of gyration: 32.81 Å; Cα contacts (8 Å, |Δi|>4): 45; chains: 1; bounding box: 80×86×58 Å

pLDDT: mean 71.29, std 18.84, range [39.09, 97.81]

Nearest PDB structures (foldseek):
  2vkj-assembly1_A  TM=4.671E-01  e=3.113E+00  Thermotoga maritima
  3jco-assembly1_P  TM=4.224E-01  e=8.901E+00  Saccharomyces cerevisiae S288C

Foldseek 3Di:
DDDDDDDDDDDPDPVVVVVPPPDDDPPDDPPDDPDPVVVVVVVVVVVVVVVVVVVVDDPPPDPPPPPPPPPPVPPPPPPCDPVNDDDPVNVVVVVVVVVPDPCPVVPPPDCPVCVVVCVPPPPPDPDPPCVVQPNLVVLLVVLVVCVVVVNVVVSVVSLVVCCPDPGDPVSVVSSVVSVD

Sequence (180 aa):
APELLLMDQDELTEEDLLSVAGDTPAETEPELDPIPDTQFDSLMTELEAMADNLDDAEPAENQSSDAVISNAEHDDSFDFGDEDFVEIDSLLANAERQEQDPDRFTQLNVDVGLEDYADIIGEHERRDVDSEDNGYSAKLDLVRAYIEIDDRESADLLLDDILASDAPDNVKAEAQSLRE